Protein AF-A0A135UNS6-F1 (afdb_monomer_lite)

Foldseek 3Di:
DAEDEFPDQDQDVVLATDVVSLVVVVVVCVVVVAAEQEEEAEAELVRLQCLVSVLRNVVVNLVSRVDPRHAEYEYEHEAPVVDPDPVVSVVSNCVNVVVNVVSCVVSPSNYDYHYHYYHPDPVSVVVVVVVVVPPDPPDPPPPPDPPDPDDPDPPPDDDDDDDDDDDDDDDDDDDDDPPPPPPPPPPPNDYYYYYD

Sequence (196 aa):
MHLIDTPGLSPDKRHLPDMDTLNYIKTRLKSMDRQIDGVIYLQRVMDLSNANYAVRNLDAFLNAFKSRGFRHVVVAATNWDRVTSEPDSSALEGYFYDHLDRECLAHSLGVRIQRARLRDSTDASWDLLENMRYVETPEPSPPPSPPPPSPASPLPSSPAPDGSWVLGSRDCEGSSSATTQDIRKDIKSRKGLFLY

pLDDT: mean 75.82, std 17.2, range [36.22, 94.19]

Radius of gyration: 29.59 Å; chains: 1; bounding box: 49×45×101 Å

Organism: NCBI:txid1460502

Structure (mmCIF, N/CA/C/O backbone):
data_AF-A0A135UNS6-F1
#
_entry.id   AF-A0A135UNS6-F1
#
loop_
_atom_site.group_PDB
_atom_site.id
_atom_site.type_symbol
_atom_site.label_atom_id
_atom_site.label_alt_id
_atom_site.label_comp_id
_atom_site.label_asym_id
_atom_site.label_entity_id
_atom_site.label_seq_id
_atom_site.pdbx_PDB_ins_code
_atom_site.Cartn_x
_atom_site.Cartn_y
_atom_site.Cartn_z
_atom_site.occupancy
_atom_site.B_iso_or_equiv
_atom_site.auth_seq_id
_atom_site.auth_comp_id
_atom_site.auth_asym_id
_atom_site.auth_atom_id
_atom_site.pdbx_PDB_model_num
ATOM 1 N N . MET A 1 1 ? -9.884 -15.394 6.606 1.00 75.62 1 MET A N 1
ATOM 2 C CA . MET A 1 1 ? -9.203 -14.190 6.091 1.00 75.62 1 MET A CA 1
ATOM 3 C C . MET A 1 1 ? -10.218 -13.410 5.280 1.00 75.62 1 MET A C 1
ATOM 5 O O . MET A 1 1 ? -10.911 -14.030 4.486 1.00 75.62 1 MET A O 1
ATOM 9 N N . HIS A 1 2 ? -10.369 -12.112 5.528 1.00 85.56 2 HIS A N 1
ATOM 10 C CA . HIS A 1 2 ? -11.227 -11.243 4.722 1.00 85.56 2 HIS A CA 1
ATOM 11 C C . HIS A 1 2 ? -10.334 -10.240 4.014 1.00 85.56 2 HIS A C 1
ATOM 13 O O . HIS A 1 2 ? -9.530 -9.601 4.689 1.00 85.56 2 HIS A O 1
ATOM 19 N N . LEU A 1 3 ? -10.482 -10.146 2.695 1.00 88.88 3 LEU A N 1
ATOM 20 C CA . LEU A 1 3 ? -9.868 -9.108 1.883 1.00 88.88 3 LEU A CA 1
ATOM 21 C C . LEU A 1 3 ? -10.919 -8.054 1.584 1.00 88.88 3 LEU A C 1
ATOM 23 O O . LEU A 1 3 ? -12.056 -8.384 1.241 1.00 88.88 3 LEU A O 1
ATOM 27 N N . ILE A 1 4 ? -10.539 -6.800 1.773 1.00 90.00 4 ILE A N 1
ATOM 28 C CA . ILE A 1 4 ? -11.384 -5.653 1.477 1.00 90.00 4 ILE A CA 1
ATOM 29 C C . ILE A 1 4 ? -10.649 -4.857 0.414 1.00 90.00 4 ILE A C 1
ATOM 31 O O . ILE A 1 4 ? -9.584 -4.305 0.685 1.00 90.00 4 ILE A O 1
ATOM 35 N N . ASP A 1 5 ? -11.224 -4.864 -0.781 1.00 91.19 5 ASP A N 1
ATOM 36 C CA . ASP A 1 5 ? -10.813 -3.997 -1.873 1.00 91.19 5 ASP A CA 1
ATOM 37 C C . ASP A 1 5 ? -11.299 -2.570 -1.598 1.00 91.19 5 ASP A C 1
ATOM 39 O O . ASP A 1 5 ? -12.381 -2.366 -1.025 1.00 91.19 5 ASP A O 1
ATOM 43 N N . THR A 1 6 ? -10.483 -1.584 -1.953 1.00 89.94 6 THR A N 1
ATOM 44 C CA . THR A 1 6 ? -10.738 -0.178 -1.644 1.00 89.94 6 THR A CA 1
ATOM 45 C C . THR A 1 6 ? -10.549 0.698 -2.876 1.00 89.94 6 THR A C 1
ATOM 47 O O . THR A 1 6 ? -9.756 0.370 -3.754 1.00 89.94 6 THR A O 1
ATOM 50 N N . PRO A 1 7 ? -11.259 1.836 -2.970 1.00 90.19 7 PRO A N 1
ATOM 51 C CA . PRO A 1 7 ? -10.927 2.835 -3.973 1.00 90.19 7 PRO A CA 1
ATOM 52 C C . PRO A 1 7 ? -9.470 3.290 -3.818 1.00 90.19 7 PRO A C 1
ATOM 54 O O . PRO A 1 7 ? -8.991 3.472 -2.697 1.00 90.19 7 PRO A O 1
ATOM 57 N N . GLY A 1 8 ? -8.789 3.518 -4.941 1.00 85.69 8 GLY A N 1
ATOM 58 C CA . GLY A 1 8 ? -7.428 4.046 -4.932 1.00 85.69 8 GLY A CA 1
ATOM 59 C C . GLY A 1 8 ? -7.367 5.437 -4.296 1.00 85.69 8 GLY A C 1
ATOM 60 O O . GLY A 1 8 ? -8.166 6.317 -4.612 1.00 85.69 8 GLY A O 1
ATOM 61 N N . LEU A 1 9 ? -6.377 5.653 -3.435 1.00 84.00 9 LEU A N 1
ATOM 62 C CA . LEU A 1 9 ? -5.994 6.961 -2.930 1.00 84.00 9 LEU A CA 1
ATOM 63 C C . LEU A 1 9 ? -5.279 7.628 -4.098 1.00 84.00 9 LEU A C 1
ATOM 65 O O . LEU A 1 9 ? -4.172 7.241 -4.455 1.00 84.00 9 LEU A O 1
ATOM 69 N N . SER A 1 10 ? -5.947 8.566 -4.758 1.00 78.50 10 SER A N 1
ATOM 70 C CA . SER A 1 10 ? -5.321 9.367 -5.809 1.00 78.50 10 SER A CA 1
ATOM 71 C C . SER A 1 10 ? -4.753 10.641 -5.188 1.00 78.50 10 SER A C 1
ATOM 73 O O . SER A 1 10 ? -5.379 11.199 -4.285 1.00 78.50 10 SER A O 1
ATOM 75 N N . PRO A 1 11 ? -3.578 11.130 -5.620 1.00 69.62 11 PRO A N 1
ATOM 76 C CA . PRO A 1 11 ? -3.079 12.399 -5.124 1.00 69.62 11 PRO A CA 1
ATOM 77 C C . PRO A 1 11 ? -4.040 13.493 -5.575 1.00 69.62 11 PRO A C 1
ATOM 79 O O . PRO A 1 11 ? -4.425 13.528 -6.747 1.00 69.62 11 PRO A O 1
ATOM 82 N N . ASP A 1 12 ? -4.377 14.429 -4.689 1.00 75.44 12 ASP A N 1
ATOM 83 C CA . ASP A 1 12 ? -4.986 15.674 -5.154 1.00 75.44 12 ASP A CA 1
ATOM 84 C C . ASP A 1 12 ? -3.980 16.469 -6.020 1.00 75.44 12 ASP A C 1
ATOM 86 O O . ASP A 1 12 ? -2.804 16.114 -6.163 1.00 75.44 12 ASP A O 1
ATOM 90 N N . LYS A 1 13 ? -4.412 17.604 -6.583 1.00 75.75 13 LYS A N 1
ATOM 91 C CA . LYS A 1 13 ? -3.539 18.480 -7.394 1.00 75.75 13 LYS A CA 1
ATOM 92 C C . LYS A 1 13 ? -2.302 19.006 -6.644 1.00 75.75 13 LYS A C 1
ATOM 94 O O . LYS A 1 13 ? -1.429 19.602 -7.263 1.00 75.75 13 LYS A O 1
ATOM 99 N N . ARG A 1 14 ? -2.241 18.834 -5.322 1.00 73.69 14 ARG A N 1
ATOM 100 C CA . ARG A 1 14 ? -1.146 19.241 -4.432 1.00 73.69 14 ARG A CA 1
ATOM 101 C C . ARG A 1 14 ? -0.352 18.033 -3.918 1.00 73.69 14 ARG A C 1
ATOM 103 O O . ARG A 1 14 ? 0.487 18.194 -3.032 1.00 73.69 14 ARG A O 1
ATOM 110 N N . HIS A 1 15 ? -0.595 16.841 -4.468 1.00 69.44 15 HIS A N 1
ATOM 111 C CA . HIS A 1 15 ? -0.003 15.577 -4.032 1.00 69.44 15 HIS A CA 1
ATOM 112 C C . HIS A 1 15 ? -0.258 15.269 -2.551 1.00 69.44 15 HIS A C 1
ATOM 114 O O . HIS A 1 15 ? 0.618 14.742 -1.852 1.00 69.44 15 HIS A O 1
ATOM 120 N N . LEU A 1 16 ? -1.442 15.644 -2.063 1.00 75.25 16 LEU A N 1
ATOM 121 C CA . LEU A 1 16 ? -1.911 15.295 -0.731 1.00 75.25 16 LEU A CA 1
ATOM 122 C C . LEU A 1 16 ? -2.736 13.999 -0.776 1.00 75.25 16 LEU A C 1
ATOM 124 O O . LEU A 1 16 ? -3.390 13.730 -1.789 1.00 75.25 16 LEU A O 1
ATOM 128 N N . PRO A 1 17 ? -2.712 13.207 0.310 1.00 78.75 17 PRO A N 1
ATOM 129 C CA . PRO A 1 17 ? -3.558 12.028 0.456 1.00 78.75 17 PRO A CA 1
ATOM 130 C C . PRO A 1 17 ? -5.049 12.371 0.367 1.00 78.75 17 PRO A C 1
ATOM 132 O O . PRO A 1 17 ? -5.499 13.385 0.907 1.00 78.75 17 PRO A O 1
ATOM 135 N N . ASP A 1 18 ? -5.819 11.494 -0.274 1.00 86.81 18 ASP A N 1
ATOM 136 C CA . ASP A 1 18 ? -7.271 11.622 -0.395 1.00 86.81 18 ASP A CA 1
ATOM 137 C C . ASP A 1 18 ? -7.969 11.274 0.933 1.00 86.81 18 ASP A C 1
ATOM 139 O O . ASP A 1 18 ? -8.266 10.116 1.247 1.00 86.81 18 ASP A O 1
ATOM 143 N N . MET A 1 19 ? -8.215 12.308 1.739 1.00 88.69 19 MET A N 1
ATOM 144 C CA . MET A 1 19 ? -8.868 12.170 3.042 1.00 88.69 19 MET A CA 1
ATOM 145 C C . MET A 1 19 ? -10.333 11.732 2.937 1.00 88.69 19 MET A C 1
ATOM 147 O O . MET A 1 19 ? -10.833 11.097 3.870 1.00 88.69 19 MET A O 1
ATOM 151 N N . ASP A 1 20 ? -11.018 12.032 1.832 1.00 90.88 20 ASP A N 1
ATOM 152 C CA . ASP A 1 20 ? -12.412 11.630 1.631 1.00 90.88 20 ASP A CA 1
ATOM 153 C C . ASP A 1 20 ? -12.492 10.118 1.412 1.00 90.88 20 ASP A C 1
ATOM 155 O O . ASP A 1 20 ? -13.282 9.435 2.074 1.00 90.88 20 ASP A O 1
ATOM 159 N N . THR A 1 21 ? -11.590 9.570 0.594 1.00 90.81 21 THR A N 1
ATOM 160 C CA . THR A 1 21 ? -11.449 8.119 0.415 1.00 90.81 21 THR A CA 1
ATOM 161 C C . THR A 1 21 ? -11.053 7.423 1.722 1.00 90.81 21 THR A C 1
ATOM 163 O O . THR A 1 21 ? -11.664 6.417 2.093 1.00 90.81 21 THR A O 1
ATOM 166 N N . LEU A 1 22 ? -10.115 7.974 2.505 1.00 91.56 22 LEU A N 1
ATOM 167 C CA . LEU A 1 22 ? -9.766 7.411 3.823 1.00 91.56 22 LEU A CA 1
ATOM 168 C C . LEU A 1 22 ? -10.963 7.392 4.790 1.00 91.56 22 LEU A C 1
ATOM 170 O O . LEU A 1 22 ? -11.199 6.393 5.482 1.00 91.56 22 LEU A O 1
ATOM 174 N N . ASN A 1 23 ? -11.749 8.471 4.834 1.00 91.94 23 ASN A N 1
ATOM 175 C CA . ASN A 1 23 ? -12.954 8.554 5.661 1.00 91.94 23 ASN A CA 1
ATOM 176 C C . ASN A 1 23 ? -14.042 7.579 5.197 1.00 91.94 23 ASN A C 1
ATOM 178 O O . ASN A 1 23 ? -14.709 6.959 6.036 1.00 91.94 23 ASN A O 1
ATOM 182 N N . TYR A 1 24 ? -14.194 7.396 3.884 1.00 92.62 24 TYR A N 1
ATOM 183 C CA . TYR A 1 24 ? -15.079 6.390 3.307 1.00 92.62 24 TYR A CA 1
ATOM 184 C C . TYR A 1 24 ? -14.684 4.978 3.762 1.00 92.62 24 TYR A C 1
ATOM 186 O O . TYR A 1 24 ? -15.518 4.266 4.330 1.00 92.62 24 TYR A O 1
ATOM 194 N N . ILE A 1 25 ? -13.405 4.602 3.622 1.00 91.44 25 ILE A N 1
ATOM 195 C CA . ILE A 1 25 ? -12.888 3.295 4.061 1.00 91.44 25 ILE A CA 1
ATOM 196 C C . ILE A 1 25 ? -13.152 3.110 5.560 1.00 91.44 25 ILE A C 1
ATOM 198 O O . ILE A 1 25 ? -13.731 2.108 5.981 1.00 91.44 25 ILE A O 1
ATOM 202 N N . LYS A 1 26 ? -12.824 4.109 6.387 1.00 90.75 26 LYS A N 1
ATOM 203 C CA . LYS A 1 26 ? -13.042 4.060 7.841 1.00 90.75 26 LYS A CA 1
ATOM 204 C C . LYS A 1 26 ? -14.509 3.865 8.216 1.00 90.75 26 LYS A C 1
ATOM 206 O O . LYS A 1 26 ? -14.817 3.089 9.122 1.00 90.75 26 LYS A O 1
ATOM 211 N N . THR A 1 27 ? -15.414 4.545 7.522 1.00 92.69 27 THR A N 1
ATOM 212 C CA . THR A 1 27 ? -16.863 4.420 7.734 1.00 92.69 27 THR A CA 1
ATOM 213 C C . THR A 1 27 ? -17.353 3.033 7.336 1.00 92.69 27 THR A C 1
ATOM 215 O O . THR A 1 27 ? -18.077 2.389 8.099 1.00 92.69 27 THR A O 1
ATOM 218 N N . ARG A 1 28 ? -16.891 2.524 6.188 1.00 91.62 28 ARG A N 1
ATOM 219 C CA . ARG A 1 28 ? -17.214 1.180 5.707 1.00 91.62 28 ARG A CA 1
ATOM 220 C C . ARG A 1 28 ? -16.781 0.114 6.713 1.00 91.62 28 ARG A C 1
ATOM 222 O O . ARG A 1 28 ? -17.571 -0.769 7.035 1.00 91.62 28 ARG A O 1
ATOM 229 N N . LEU A 1 29 ? -15.586 0.228 7.285 1.00 89.44 29 LEU A N 1
ATOM 230 C CA . LEU A 1 29 ? -15.083 -0.723 8.283 1.00 89.44 29 LEU A CA 1
ATOM 231 C C . LEU A 1 29 ? -15.835 -0.713 9.598 1.00 89.44 29 LEU A C 1
ATOM 233 O O . LEU A 1 29 ? -16.182 -1.779 10.106 1.00 89.44 29 LEU A O 1
ATOM 237 N N . LYS A 1 30 ? -16.158 0.479 10.102 1.00 90.88 30 LYS A N 1
ATOM 238 C CA . LYS A 1 30 ? -17.025 0.616 11.274 1.00 90.88 30 LYS A CA 1
ATOM 239 C C . LYS A 1 30 ? -18.389 -0.028 11.037 1.00 90.88 30 LYS A C 1
ATOM 241 O O . LYS A 1 30 ? -18.874 -0.732 11.913 1.00 90.88 30 LYS A O 1
ATOM 246 N N . SER A 1 31 ? -18.976 0.148 9.849 1.00 94.19 31 SER A N 1
ATOM 247 C CA . SER A 1 31 ? -20.282 -0.447 9.518 1.00 94.19 31 SER A CA 1
ATOM 248 C C . SER A 1 31 ? -20.277 -1.981 9.505 1.00 94.19 31 SER A C 1
ATOM 250 O O . SER A 1 31 ? -21.319 -2.599 9.698 1.00 94.19 31 SER A O 1
ATOM 252 N N . MET A 1 32 ? -19.110 -2.599 9.302 1.00 91.19 32 MET A N 1
ATOM 253 C CA . MET A 1 32 ? -18.940 -4.054 9.308 1.00 91.19 32 MET A CA 1
ATOM 254 C C . MET A 1 32 ? -18.494 -4.605 10.670 1.00 91.19 32 MET A C 1
ATOM 256 O O . MET A 1 32 ? -18.325 -5.821 10.790 1.00 91.19 32 MET A O 1
ATOM 260 N N . ASP A 1 33 ? -18.277 -3.730 11.661 1.00 90.31 33 ASP A N 1
ATOM 261 C CA . ASP A 1 33 ? -17.683 -4.052 12.964 1.00 90.31 33 ASP A CA 1
ATOM 262 C C . ASP A 1 33 ? -16.368 -4.847 12.823 1.00 90.31 33 ASP A C 1
ATOM 264 O O . ASP A 1 33 ? -16.178 -5.929 13.383 1.00 90.31 33 ASP A O 1
ATOM 268 N N . ARG A 1 34 ? -15.463 -4.350 11.966 1.00 85.12 34 ARG A N 1
ATOM 269 C CA . ARG A 1 34 ? -14.162 -4.981 11.687 1.00 85.12 34 ARG A CA 1
ATOM 270 C C . ARG A 1 34 ? -12.999 -4.073 12.055 1.00 85.12 34 ARG A C 1
ATOM 272 O O . ARG A 1 34 ? -13.059 -2.857 11.885 1.00 85.12 34 ARG A O 1
ATOM 279 N N . GLN A 1 35 ? -11.920 -4.702 12.508 1.00 84.81 35 GLN A N 1
ATOM 280 C CA . GLN A 1 35 ? -10.618 -4.070 12.692 1.00 84.81 35 GLN A CA 1
ATOM 281 C C . GLN A 1 35 ? -9.687 -4.434 11.533 1.00 84.81 35 GLN A C 1
ATOM 283 O O . GLN A 1 35 ? -9.932 -5.398 10.807 1.00 84.81 35 GLN A O 1
ATOM 288 N N . ILE A 1 36 ? -8.639 -3.629 11.368 1.00 85.44 36 ILE A N 1
ATOM 289 C CA . ILE A 1 36 ? -7.591 -3.844 10.374 1.00 85.44 36 ILE A CA 1
ATOM 290 C C . ILE A 1 36 ? -6.393 -4.504 11.048 1.00 85.44 36 ILE A C 1
ATOM 292 O O . ILE A 1 36 ? -5.861 -3.942 12.004 1.00 85.44 36 ILE A O 1
ATOM 296 N N . ASP A 1 37 ? -5.933 -5.637 10.522 1.00 83.75 37 ASP A N 1
ATOM 297 C CA . ASP A 1 37 ? -4.678 -6.264 10.966 1.00 83.75 37 ASP A CA 1
ATOM 298 C C . ASP A 1 37 ? -3.484 -5.853 10.106 1.00 83.75 37 ASP A C 1
ATOM 300 O O . ASP A 1 37 ? -2.347 -5.814 10.586 1.00 83.75 37 ASP A O 1
ATOM 304 N N . GLY A 1 38 ? -3.733 -5.527 8.838 1.00 87.50 38 GLY A N 1
ATOM 305 C CA . GLY A 1 38 ? -2.687 -5.084 7.931 1.00 87.50 38 GLY A CA 1
ATOM 306 C C . GLY A 1 38 ? -3.192 -4.546 6.602 1.00 87.50 38 GLY A C 1
ATOM 307 O O . GLY A 1 38 ? -4.379 -4.635 6.284 1.00 87.50 38 GLY A O 1
ATOM 308 N N . VAL A 1 39 ? -2.260 -4.000 5.830 1.00 90.06 39 VAL A N 1
ATOM 309 C CA . VAL A 1 39 ? -2.488 -3.435 4.498 1.00 90.06 39 VAL A CA 1
ATOM 310 C C . VAL A 1 39 ? -1.518 -4.057 3.503 1.00 90.06 39 VAL A C 1
ATOM 312 O O . VAL A 1 39 ? -0.353 -4.297 3.818 1.00 90.06 39 VAL A O 1
ATOM 315 N N . ILE A 1 40 ? -2.006 -4.304 2.303 1.00 92.56 40 ILE A N 1
ATOM 316 C CA . ILE A 1 40 ? -1.227 -4.570 1.103 1.00 92.56 40 ILE A CA 1
ATOM 317 C C . ILE A 1 40 ? -1.316 -3.285 0.293 1.00 92.56 40 ILE A C 1
ATOM 319 O O . ILE A 1 40 ? -2.422 -2.805 0.123 1.00 92.56 40 ILE A O 1
ATOM 323 N N . TYR A 1 41 ? -0.191 -2.715 -0.121 1.00 92.12 41 TYR A N 1
ATOM 324 C CA . TYR A 1 41 ? -0.078 -1.509 -0.933 1.00 92.12 41 TYR A CA 1
ATOM 325 C C . TYR A 1 41 ? 0.565 -1.853 -2.269 1.00 92.12 41 TYR A C 1
ATOM 327 O O . TYR A 1 41 ? 1.740 -2.216 -2.315 1.00 92.12 41 TYR A O 1
ATOM 335 N N . LEU A 1 42 ? -0.200 -1.738 -3.343 1.00 92.56 42 LEU A N 1
ATOM 336 C CA . LEU A 1 42 ? 0.174 -2.072 -4.697 1.00 92.56 42 LEU A CA 1
ATOM 337 C C . LEU A 1 42 ? 0.672 -0.806 -5.385 1.00 92.56 42 LEU A C 1
ATOM 339 O O . LEU A 1 42 ? 0.008 0.229 -5.434 1.00 92.56 42 LEU A O 1
ATOM 343 N N . GLN A 1 43 ? 1.870 -0.905 -5.945 1.00 91.38 43 GLN A N 1
ATOM 344 C CA . GLN A 1 43 ? 2.491 0.147 -6.736 1.00 91.38 43 GLN A CA 1
ATOM 345 C C . GLN A 1 43 ? 2.945 -0.462 -8.053 1.00 91.38 43 GLN A C 1
ATOM 347 O O . GLN A 1 43 ? 3.671 -1.448 -8.053 1.00 91.38 43 GLN A O 1
ATOM 352 N N . ARG A 1 44 ? 2.577 0.106 -9.200 1.00 90.19 44 ARG A N 1
ATOM 353 C CA . ARG A 1 44 ? 3.106 -0.408 -10.474 1.00 90.19 44 ARG A CA 1
ATOM 354 C C . ARG A 1 44 ? 4.613 -0.186 -10.535 1.00 90.19 44 ARG A C 1
ATOM 356 O O . ARG A 1 44 ? 5.080 0.902 -10.203 1.00 90.19 44 ARG A O 1
ATOM 363 N N . VAL A 1 45 ? 5.355 -1.173 -11.038 1.00 88.00 45 VAL A N 1
ATOM 364 C CA . VAL A 1 45 ? 6.818 -1.093 -11.201 1.00 88.00 45 VAL A CA 1
ATOM 365 C C . VAL A 1 45 ? 7.252 0.120 -12.042 1.00 88.00 45 VAL A C 1
ATOM 367 O O . VAL A 1 45 ? 8.268 0.751 -11.767 1.00 88.00 45 VAL A O 1
ATOM 370 N N . MET A 1 46 ? 6.424 0.529 -13.008 1.00 84.94 46 MET A N 1
ATOM 371 C CA . MET A 1 46 ? 6.680 1.691 -13.871 1.00 84.94 46 MET A CA 1
ATOM 372 C C . MET A 1 46 ? 6.594 3.041 -13.139 1.00 84.94 46 MET A C 1
ATOM 374 O O . MET A 1 46 ? 7.093 4.044 -13.641 1.00 84.94 46 MET A O 1
ATOM 378 N N . ASP A 1 47 ? 5.975 3.070 -11.959 1.00 86.38 47 ASP A N 1
ATOM 379 C CA . ASP A 1 47 ? 5.724 4.282 -11.176 1.00 86.38 47 ASP A CA 1
ATOM 380 C C . ASP A 1 47 ? 6.637 4.369 -9.930 1.00 86.38 47 ASP A C 1
ATOM 382 O O . ASP A 1 47 ? 6.448 5.234 -9.073 1.00 86.38 47 ASP A O 1
ATOM 386 N N . LEU A 1 48 ? 7.648 3.493 -9.809 1.00 82.56 48 LEU A N 1
ATOM 387 C CA . LEU A 1 48 ? 8.567 3.449 -8.655 1.00 82.56 48 LEU A CA 1
ATOM 388 C C . LEU A 1 48 ? 9.447 4.702 -8.516 1.00 82.56 48 LEU A C 1
ATOM 390 O O . LEU A 1 48 ? 10.040 4.934 -7.464 1.00 82.56 48 LEU A O 1
ATOM 394 N N . SER A 1 49 ? 9.499 5.552 -9.543 1.00 78.69 49 SER A N 1
ATOM 395 C CA . SER A 1 49 ? 10.239 6.817 -9.516 1.00 78.69 49 SER A CA 1
ATOM 396 C C . SER A 1 49 ? 9.705 7.825 -8.488 1.00 78.69 49 SER A C 1
ATOM 398 O O . SER A 1 49 ? 10.412 8.775 -8.154 1.00 78.69 49 SER A O 1
ATOM 400 N N . ASN A 1 50 ? 8.491 7.631 -7.953 1.00 78.56 50 ASN A N 1
ATOM 401 C CA . ASN A 1 50 ? 7.874 8.546 -6.991 1.00 78.56 50 ASN A CA 1
ATOM 402 C C . ASN A 1 50 ? 7.516 7.872 -5.656 1.00 78.56 50 ASN A C 1
ATOM 404 O O . ASN A 1 50 ? 6.353 7.797 -5.254 1.00 78.56 50 ASN A O 1
ATOM 408 N N . ALA A 1 51 ? 8.543 7.439 -4.922 1.00 82.62 51 ALA A N 1
ATOM 409 C CA . ALA A 1 51 ? 8.395 6.867 -3.582 1.00 82.62 51 ALA A CA 1
ATOM 410 C C . ALA A 1 51 ? 7.710 7.814 -2.579 1.00 82.62 51 ALA A C 1
ATOM 412 O O . ALA A 1 51 ? 6.996 7.360 -1.687 1.00 82.62 51 ALA A O 1
ATOM 413 N N . ASN A 1 52 ? 7.857 9.134 -2.753 1.00 84.38 52 ASN A N 1
ATOM 414 C CA . ASN A 1 52 ? 7.217 10.135 -1.893 1.00 84.38 52 ASN A CA 1
ATOM 415 C C . ASN A 1 52 ? 5.696 9.988 -1.851 1.00 84.38 52 ASN A C 1
ATOM 417 O O . ASN A 1 52 ? 5.078 10.260 -0.821 1.00 84.38 52 ASN A O 1
ATOM 421 N N . TYR A 1 53 ? 5.090 9.570 -2.962 1.00 84.25 53 TYR A N 1
ATOM 422 C CA . TYR A 1 53 ? 3.653 9.376 -3.009 1.00 84.25 53 TYR A CA 1
ATOM 423 C C . TYR A 1 53 ? 3.208 8.182 -2.158 1.00 84.25 53 TYR A C 1
ATOM 425 O O . TYR A 1 53 ? 2.311 8.316 -1.323 1.00 84.25 53 TYR A O 1
ATOM 433 N N . ALA A 1 54 ? 3.899 7.050 -2.303 1.00 86.00 54 ALA A N 1
ATOM 434 C CA . ALA A 1 54 ? 3.658 5.859 -1.499 1.00 86.00 54 ALA A CA 1
ATOM 435 C C . ALA A 1 54 ? 3.856 6.133 -0.004 1.00 86.00 54 ALA A C 1
ATOM 437 O O . ALA A 1 54 ? 2.980 5.806 0.795 1.00 86.00 54 ALA A O 1
ATOM 438 N N . VAL A 1 55 ? 4.946 6.820 0.362 1.00 86.56 55 VAL A N 1
ATOM 439 C CA . VAL A 1 55 ? 5.226 7.234 1.747 1.00 86.56 55 VAL A CA 1
ATOM 440 C C . VAL A 1 55 ? 4.074 8.060 2.316 1.00 86.56 55 VAL A C 1
ATOM 442 O O . VAL A 1 55 ? 3.558 7.731 3.379 1.00 86.56 55 VAL A O 1
ATOM 445 N N . ARG A 1 56 ? 3.628 9.111 1.614 1.00 86.94 56 ARG A N 1
ATOM 446 C CA . ARG A 1 56 ? 2.551 9.995 2.096 1.00 86.94 56 ARG A CA 1
ATOM 447 C C . 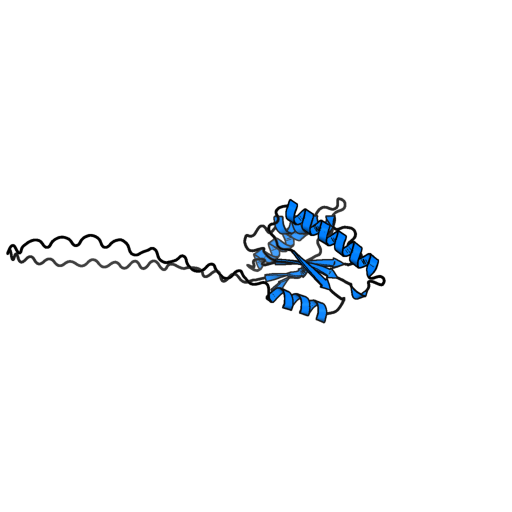ARG A 1 56 ? 1.219 9.271 2.243 1.00 86.94 56 ARG A C 1
ATOM 449 O O . ARG A 1 56 ? 0.506 9.507 3.216 1.00 86.94 56 ARG A O 1
ATOM 456 N N . ASN A 1 57 ? 0.875 8.409 1.289 1.00 87.56 57 ASN A N 1
ATOM 457 C CA . ASN A 1 57 ? -0.358 7.634 1.355 1.00 87.56 57 ASN A CA 1
ATOM 458 C C . ASN A 1 57 ? -0.331 6.634 2.508 1.00 87.56 57 ASN A C 1
ATOM 460 O O . ASN A 1 57 ? -1.306 6.548 3.253 1.00 87.56 57 ASN A O 1
ATOM 464 N N . LEU A 1 58 ? 0.777 5.907 2.671 1.00 87.88 58 LEU A N 1
ATOM 465 C CA . LEU A 1 58 ? 0.957 4.981 3.783 1.00 87.88 58 LEU A CA 1
ATOM 466 C C . LEU A 1 58 ? 0.923 5.729 5.115 1.00 87.88 58 LEU A C 1
ATOM 468 O O . LEU A 1 58 ? 0.158 5.344 5.990 1.00 87.88 58 LEU A O 1
ATOM 472 N N . ASP A 1 59 ? 1.660 6.829 5.257 1.00 87.31 59 ASP A N 1
ATOM 473 C CA . ASP A 1 59 ? 1.653 7.659 6.464 1.00 87.31 59 ASP A CA 1
ATOM 474 C C . ASP A 1 59 ? 0.235 8.132 6.814 1.00 87.31 59 ASP A C 1
ATOM 476 O O . ASP A 1 59 ? -0.228 7.924 7.935 1.00 87.31 59 ASP A O 1
ATOM 480 N N . ALA A 1 60 ? -0.508 8.681 5.850 1.00 87.88 60 ALA A N 1
ATOM 481 C CA . ALA A 1 60 ? -1.875 9.138 6.077 1.00 87.88 60 ALA A CA 1
ATOM 482 C C . ALA A 1 60 ? -2.839 7.998 6.409 1.00 87.88 60 ALA A C 1
ATOM 484 O O . ALA A 1 60 ? -3.671 8.146 7.307 1.00 87.88 60 ALA A O 1
ATOM 485 N N . PHE A 1 61 ? -2.714 6.853 5.735 1.00 88.75 61 PHE A N 1
ATOM 486 C CA . PHE A 1 61 ? -3.499 5.664 6.042 1.00 88.75 61 PHE A CA 1
ATOM 487 C C . PHE A 1 61 ? -3.225 5.206 7.480 1.00 88.75 61 PHE A C 1
ATOM 489 O O . PHE A 1 61 ? -4.137 5.126 8.304 1.00 88.75 61 PHE A O 1
ATOM 496 N N . LEU A 1 62 ? -1.960 5.000 7.837 1.00 86.62 62 LEU A N 1
ATOM 497 C CA . LEU A 1 62 ? -1.550 4.583 9.178 1.00 86.62 62 LEU A CA 1
ATOM 498 C C . LEU A 1 62 ? -2.004 5.587 10.244 1.00 86.62 62 LEU A C 1
ATOM 500 O O . LEU A 1 62 ? -2.541 5.197 11.284 1.00 86.62 62 LEU A O 1
ATOM 504 N N . ASN A 1 63 ? -1.891 6.885 9.956 1.00 86.12 63 ASN A N 1
ATOM 505 C CA . ASN A 1 63 ? -2.355 7.956 10.829 1.00 86.12 63 ASN A CA 1
ATOM 506 C C . ASN A 1 63 ? -3.888 8.007 10.973 1.00 86.12 63 ASN A C 1
ATOM 508 O O . ASN A 1 63 ? -4.395 8.324 12.054 1.00 86.12 63 ASN A O 1
ATOM 512 N N . ALA A 1 64 ? -4.646 7.670 9.930 1.00 87.75 64 ALA A N 1
ATOM 513 C CA . ALA A 1 64 ? -6.106 7.598 9.980 1.00 87.75 64 ALA A CA 1
ATOM 514 C C . ALA A 1 64 ? -6.607 6.370 10.761 1.00 87.75 64 ALA A C 1
ATOM 516 O O . ALA A 1 64 ? -7.675 6.427 11.399 1.00 87.75 64 ALA A O 1
ATOM 517 N N . PHE A 1 65 ? -5.822 5.288 10.733 1.00 85.31 65 PHE A N 1
ATOM 518 C CA . PHE A 1 65 ? -6.152 3.972 11.275 1.00 85.31 65 PHE A CA 1
ATOM 519 C C . PHE A 1 65 ? -5.365 3.574 12.534 1.00 85.31 65 PHE A C 1
ATOM 521 O O . PHE A 1 65 ? -5.451 2.398 12.878 1.00 85.31 65 PHE A O 1
ATOM 528 N N . LYS A 1 66 ? -4.688 4.525 13.225 1.00 72.62 66 LYS A N 1
ATOM 529 C CA . LYS A 1 66 ? -3.879 4.447 14.484 1.00 72.62 66 LYS A CA 1
ATOM 530 C C . LYS A 1 66 ? -4.357 3.445 15.547 1.00 72.62 66 LYS A C 1
ATOM 532 O O . LYS A 1 66 ? -4.700 3.793 16.677 1.00 72.62 66 LYS A O 1
ATOM 537 N N . SER A 1 67 ? -4.386 2.175 15.203 1.00 65.88 67 SER A N 1
ATOM 538 C CA . SER A 1 67 ? -4.869 1.097 16.039 1.00 65.88 67 SER A CA 1
ATOM 539 C C . SER A 1 67 ? -3.660 0.295 16.477 1.00 65.88 67 SER A C 1
ATOM 541 O O . SER A 1 67 ? -2.772 -0.012 15.688 1.00 65.88 67 SER A O 1
ATOM 543 N N . ARG A 1 68 ? -3.629 -0.072 17.760 1.00 59.28 68 ARG A N 1
ATOM 544 C CA . ARG A 1 68 ? -2.556 -0.890 18.351 1.00 59.28 68 ARG A CA 1
ATOM 545 C C . ARG A 1 68 ? -2.440 -2.296 17.721 1.0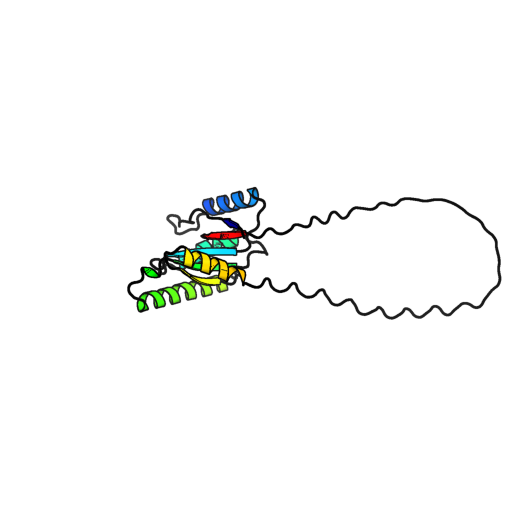0 59.28 68 ARG A C 1
ATOM 547 O O . ARG A 1 68 ? -1.524 -3.044 18.064 1.00 59.28 68 ARG A O 1
ATOM 554 N N . GLY A 1 69 ? -3.381 -2.664 16.847 1.00 62.34 69 GLY A N 1
ATOM 555 C CA . GLY A 1 69 ? -3.424 -3.934 16.121 1.00 62.34 69 GLY A CA 1
ATOM 556 C C . GLY A 1 69 ? -2.810 -3.885 14.723 1.00 62.34 69 GLY A C 1
ATOM 557 O O . GLY A 1 69 ? -2.525 -4.940 14.167 1.00 62.34 69 GLY A O 1
ATOM 558 N N . PHE A 1 70 ? -2.557 -2.696 14.176 1.00 71.56 70 PHE A N 1
ATOM 559 C CA . PHE A 1 70 ? -1.999 -2.564 12.841 1.00 71.56 70 PHE A CA 1
ATOM 560 C C . PHE A 1 70 ? -0.496 -2.879 12.867 1.00 71.56 70 PHE A C 1
ATOM 562 O O . PHE A 1 70 ? 0.292 -2.100 13.401 1.00 71.56 70 PHE A O 1
ATOM 569 N N . ARG A 1 71 ? -0.095 -4.048 12.355 1.00 71.88 71 ARG A N 1
ATOM 570 C CA . ARG A 1 71 ? 1.300 -4.533 12.470 1.00 71.88 71 ARG A CA 1
ATOM 571 C C . ARG A 1 71 ? 1.934 -4.951 11.154 1.00 71.88 71 ARG A C 1
ATOM 573 O O . ARG A 1 71 ? 3.150 -5.135 11.104 1.00 71.88 71 ARG A O 1
ATOM 580 N N . HIS A 1 72 ? 1.131 -5.099 10.108 1.00 83.06 72 HIS A N 1
ATOM 581 C CA . HIS A 1 72 ? 1.575 -5.702 8.862 1.00 83.06 72 HIS A CA 1
ATOM 582 C C . HIS A 1 72 ? 1.299 -4.755 7.700 1.00 83.06 72 HIS A C 1
ATOM 584 O O . HIS A 1 72 ? 0.147 -4.490 7.363 1.00 83.06 72 HIS A O 1
ATOM 590 N N . VAL A 1 73 ? 2.367 -4.245 7.093 1.00 88.75 73 VAL A N 1
ATOM 591 C CA . VAL A 1 73 ? 2.305 -3.544 5.811 1.00 88.75 73 VAL A CA 1
ATOM 592 C C . VAL A 1 73 ? 3.058 -4.389 4.811 1.00 88.75 73 VAL A C 1
ATOM 594 O O . VAL A 1 73 ? 4.207 -4.750 5.054 1.00 88.75 73 VAL A O 1
ATOM 597 N N . VAL A 1 74 ? 2.438 -4.683 3.681 1.00 91.75 74 VAL A N 1
ATOM 598 C CA . VAL A 1 74 ? 3.134 -5.262 2.541 1.00 91.75 74 VAL A CA 1
ATOM 599 C C . VAL A 1 74 ? 3.064 -4.277 1.399 1.00 91.75 74 VAL A C 1
ATOM 601 O O . VAL A 1 74 ? 1.980 -3.885 1.004 1.00 91.75 74 VAL A O 1
ATOM 604 N N . VAL A 1 75 ? 4.209 -3.870 0.873 1.00 92.31 75 VAL A N 1
ATOM 605 C CA . VAL A 1 75 ? 4.301 -3.024 -0.313 1.00 92.31 75 VAL A CA 1
ATOM 606 C C . VAL A 1 75 ? 4.675 -3.916 -1.487 1.00 92.31 75 VAL A C 1
ATOM 608 O O . VAL A 1 75 ? 5.810 -4.390 -1.599 1.00 92.31 75 VAL A O 1
ATOM 611 N N . ALA A 1 76 ? 3.699 -4.169 -2.348 1.00 93.06 76 ALA A N 1
ATOM 612 C CA . ALA A 1 76 ? 3.815 -5.052 -3.487 1.00 93.06 76 ALA A CA 1
ATOM 613 C C . ALA A 1 76 ? 3.971 -4.237 -4.778 1.00 93.06 76 ALA A C 1
ATOM 615 O O . ALA A 1 76 ? 3.067 -3.516 -5.192 1.00 93.06 76 ALA A O 1
ATOM 616 N N . ALA A 1 77 ? 5.120 -4.356 -5.433 1.00 92.00 77 ALA A N 1
ATOM 617 C CA . ALA A 1 77 ? 5.305 -3.785 -6.755 1.00 92.00 77 ALA A CA 1
ATOM 618 C C . ALA A 1 77 ? 4.638 -4.698 -7.804 1.00 92.00 77 ALA A C 1
ATOM 620 O O . ALA A 1 77 ? 4.930 -5.892 -7.825 1.00 92.00 77 ALA A O 1
ATOM 621 N N . THR A 1 78 ? 3.743 -4.181 -8.648 1.00 92.12 78 THR A N 1
ATOM 622 C CA . THR A 1 78 ? 2.986 -4.950 -9.660 1.00 92.12 78 THR A CA 1
ATOM 623 C C . THR A 1 78 ? 3.553 -4.797 -11.070 1.00 92.12 78 THR A C 1
ATOM 625 O O . THR A 1 78 ? 4.328 -3.880 -11.348 1.00 92.12 78 THR A O 1
ATOM 628 N N . ASN A 1 79 ? 3.119 -5.678 -11.978 1.00 90.19 79 ASN A N 1
ATOM 629 C CA . ASN A 1 79 ? 3.459 -5.686 -13.406 1.00 90.19 79 ASN A CA 1
ATOM 630 C C . ASN A 1 79 ? 4.947 -5.954 -13.687 1.00 90.19 79 ASN A C 1
ATOM 632 O O . ASN A 1 79 ? 5.496 -5.454 -14.670 1.00 90.19 79 ASN A O 1
ATOM 636 N N . TRP A 1 80 ? 5.606 -6.751 -12.843 1.00 89.00 80 TRP A N 1
ATOM 637 C CA . TRP A 1 80 ? 7.019 -7.112 -13.028 1.00 89.00 80 TRP A CA 1
ATOM 638 C C . TRP A 1 80 ? 7.304 -7.873 -14.319 1.00 89.00 80 TRP A C 1
ATOM 640 O O . TRP A 1 80 ? 8.395 -7.779 -14.864 1.00 89.00 80 TRP A O 1
ATOM 650 N N . ASP A 1 81 ? 6.319 -8.593 -14.842 1.00 89.81 81 ASP A N 1
ATOM 651 C CA . ASP A 1 81 ? 6.381 -9.273 -16.135 1.00 89.81 81 ASP A CA 1
ATOM 652 C C . ASP A 1 81 ? 6.503 -8.308 -17.328 1.00 89.81 81 ASP A C 1
ATOM 654 O O . ASP A 1 81 ? 6.913 -8.722 -18.410 1.00 89.81 81 ASP A O 1
ATOM 658 N N . ARG A 1 82 ? 6.185 -7.020 -17.139 1.00 86.06 82 ARG A N 1
ATOM 659 C CA . ARG A 1 82 ? 6.263 -5.986 -18.184 1.00 86.06 82 ARG A CA 1
ATOM 660 C C . ARG A 1 82 ? 7.593 -5.235 -18.204 1.00 86.06 82 ARG A C 1
ATOM 662 O O . ARG A 1 82 ? 7.792 -4.372 -19.059 1.00 86.06 82 ARG A O 1
ATOM 669 N N . VAL A 1 83 ? 8.493 -5.543 -17.276 1.00 84.50 83 VAL A N 1
ATOM 670 C CA . VAL A 1 83 ? 9.840 -4.980 -17.238 1.00 84.50 83 VAL A CA 1
ATOM 671 C C . VAL A 1 83 ? 10.677 -5.612 -18.347 1.00 84.50 83 VAL A C 1
ATOM 673 O O . VAL A 1 83 ? 10.994 -6.796 -18.307 1.00 84.50 83 VAL A O 1
ATOM 676 N N . THR A 1 84 ? 11.062 -4.818 -19.346 1.00 76.12 84 THR A N 1
ATOM 677 C CA . THR A 1 84 ? 11.906 -5.288 -20.457 1.00 76.12 84 THR A CA 1
ATOM 678 C C . THR A 1 84 ? 13.405 -5.191 -20.154 1.00 76.12 84 THR A C 1
ATOM 680 O O . THR A 1 84 ? 14.193 -5.882 -20.795 1.00 76.12 84 THR A O 1
ATOM 683 N N . SER A 1 85 ? 13.810 -4.357 -19.183 1.00 75.69 85 SER A N 1
ATOM 684 C CA . SER A 1 85 ? 15.184 -4.263 -18.668 1.00 75.69 85 SER A CA 1
ATOM 685 C C . SER A 1 85 ? 15.226 -4.440 -17.141 1.00 75.69 85 SER A C 1
ATOM 687 O O . SER A 1 85 ? 14.911 -3.544 -16.355 1.00 75.69 85 SER A O 1
ATOM 689 N N . GLU A 1 86 ? 15.665 -5.625 -16.713 1.00 71.00 86 GLU A N 1
ATOM 690 C CA . GLU A 1 86 ? 15.946 -5.964 -15.310 1.00 71.00 86 GLU A CA 1
ATOM 691 C C . GLU A 1 86 ? 16.915 -4.999 -14.587 1.00 71.00 86 GLU A C 1
ATOM 693 O O . GLU A 1 86 ? 16.626 -4.658 -13.434 1.00 71.00 86 GLU A O 1
ATOM 698 N N . PRO A 1 87 ? 18.036 -4.527 -15.188 1.00 71.12 87 PRO A N 1
ATOM 699 C CA . PRO A 1 87 ? 19.008 -3.725 -14.440 1.00 71.12 87 PRO A CA 1
ATOM 700 C C . PRO A 1 87 ? 18.459 -2.357 -14.011 1.00 71.12 87 PRO A C 1
ATOM 702 O O . PRO A 1 87 ? 18.666 -1.959 -12.865 1.00 71.12 87 PRO A O 1
ATOM 705 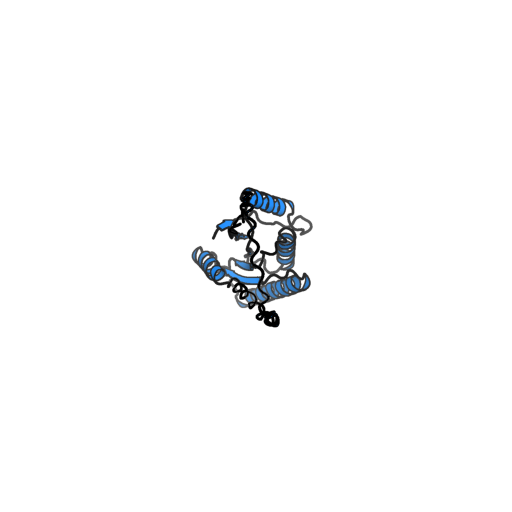N N . ASP A 1 88 ? 17.708 -1.671 -14.877 1.00 74.31 88 ASP A N 1
ATOM 706 C CA . ASP A 1 88 ? 17.138 -0.354 -14.556 1.00 74.31 88 ASP A CA 1
ATOM 707 C C . ASP A 1 88 ? 16.017 -0.471 -13.518 1.00 74.31 88 ASP A C 1
ATOM 709 O O . ASP A 1 88 ? 15.908 0.337 -12.595 1.00 74.31 88 ASP A O 1
ATOM 713 N N . SER A 1 89 ? 15.206 -1.524 -13.631 1.00 75.81 89 SER A N 1
ATOM 714 C CA . SER A 1 89 ? 14.055 -1.734 -12.750 1.00 75.81 89 SER A CA 1
ATOM 715 C C . SER A 1 89 ? 14.465 -2.203 -11.360 1.00 75.81 89 SER A C 1
ATOM 717 O O . SER A 1 89 ? 13.883 -1.758 -10.375 1.00 75.81 89 SER A O 1
ATOM 719 N N . SER A 1 90 ? 15.512 -3.027 -11.255 1.00 80.25 90 SER A N 1
ATOM 720 C CA . SER A 1 90 ? 16.081 -3.419 -9.959 1.00 80.25 90 SER A CA 1
ATOM 721 C C . SER A 1 90 ? 16.699 -2.226 -9.223 1.00 80.25 90 SER A C 1
ATOM 723 O O . SER A 1 90 ? 16.549 -2.106 -8.008 1.00 80.25 90 SER A O 1
ATOM 725 N N . ALA A 1 91 ? 17.361 -1.313 -9.943 1.00 84.56 91 ALA A N 1
ATOM 726 C CA . ALA A 1 91 ? 17.914 -0.097 -9.348 1.00 84.56 91 ALA A CA 1
ATOM 727 C C . ALA A 1 91 ? 16.812 0.862 -8.861 1.00 84.56 91 ALA A C 1
ATOM 729 O O . ALA A 1 91 ? 16.896 1.383 -7.746 1.00 84.56 91 ALA A O 1
ATOM 730 N N . LEU A 1 92 ? 15.761 1.064 -9.666 1.00 82.81 92 LEU A N 1
ATOM 731 C CA . LEU A 1 92 ? 14.600 1.879 -9.289 1.00 82.81 92 LEU A CA 1
ATOM 732 C C . LEU A 1 92 ? 13.847 1.296 -8.094 1.00 82.81 92 LEU A C 1
ATOM 734 O O . LEU A 1 92 ? 13.451 2.034 -7.196 1.00 82.81 92 LEU A O 1
ATOM 738 N N . GLU A 1 93 ? 13.672 -0.020 -8.064 1.00 85.94 93 GLU A N 1
ATOM 739 C CA . GLU A 1 93 ? 13.052 -0.716 -6.944 1.00 85.94 93 GLU A CA 1
ATOM 740 C C . GLU A 1 93 ? 13.877 -0.565 -5.660 1.00 85.94 93 GLU A C 1
ATOM 742 O O . GLU A 1 93 ? 13.318 -0.242 -4.610 1.00 85.94 93 GLU A O 1
ATOM 747 N N . GLY A 1 94 ? 15.200 -0.741 -5.747 1.00 87.25 94 GLY A N 1
ATOM 748 C CA . GLY A 1 94 ? 16.106 -0.497 -4.628 1.00 87.25 94 GLY A CA 1
ATOM 749 C C . GLY A 1 94 ? 15.941 0.918 -4.079 1.00 87.25 94 GLY A C 1
ATOM 750 O O . GLY A 1 94 ? 15.659 1.087 -2.896 1.00 87.25 94 GLY A O 1
ATOM 751 N N . TYR A 1 95 ? 15.995 1.929 -4.952 1.00 87.88 95 TYR A N 1
ATOM 752 C CA . TYR A 1 95 ? 15.777 3.325 -4.565 1.00 87.88 95 TYR A CA 1
ATOM 753 C C . TYR A 1 95 ? 14.407 3.550 -3.909 1.00 87.88 95 TYR A C 1
ATOM 755 O O . TYR A 1 95 ? 14.317 4.203 -2.870 1.00 87.88 95 TYR A O 1
ATOM 763 N N . PHE A 1 96 ? 13.343 2.997 -4.493 1.00 89.06 96 PHE A N 1
ATOM 764 C CA . PHE A 1 96 ? 11.983 3.142 -3.986 1.00 89.06 96 PHE A CA 1
ATOM 765 C C . PHE A 1 96 ? 11.830 2.568 -2.578 1.00 89.06 96 PHE A C 1
ATOM 767 O O . PHE A 1 96 ? 11.315 3.248 -1.688 1.00 89.06 96 PHE A O 1
ATOM 774 N N . TYR A 1 97 ? 12.290 1.335 -2.359 1.00 89.56 97 TYR A N 1
ATOM 775 C CA . TYR A 1 97 ? 12.149 0.700 -1.057 1.00 89.56 97 TYR A CA 1
ATOM 776 C C . TYR A 1 97 ? 13.121 1.240 -0.012 1.00 89.56 97 TYR A C 1
ATOM 778 O O . TYR A 1 97 ? 12.749 1.328 1.154 1.00 89.56 97 TYR A O 1
ATOM 786 N N . ASP A 1 98 ? 14.331 1.636 -0.404 1.00 89.62 98 ASP A N 1
ATOM 787 C CA . ASP A 1 98 ? 15.270 2.284 0.513 1.00 89.62 98 ASP A CA 1
ATOM 788 C C . ASP A 1 98 ? 14.732 3.642 0.977 1.00 89.62 98 ASP A C 1
ATOM 790 O O . ASP A 1 98 ? 14.870 3.999 2.150 1.00 89.62 98 ASP A O 1
ATOM 794 N N . HIS A 1 99 ? 14.069 4.383 0.082 1.00 87.88 99 HIS A N 1
ATOM 795 C CA . HIS A 1 99 ? 13.370 5.617 0.437 1.00 87.88 99 HIS A CA 1
ATOM 796 C C . HIS A 1 99 ? 12.172 5.344 1.352 1.00 87.88 99 HIS A C 1
ATOM 798 O O . HIS A 1 99 ? 12.046 5.986 2.391 1.00 87.88 99 HIS A O 1
ATOM 804 N N . LEU A 1 100 ? 11.330 4.358 1.022 1.00 86.75 100 LEU A N 1
ATOM 805 C CA . LEU A 1 100 ? 10.201 3.955 1.870 1.00 86.75 100 LEU A CA 1
ATOM 806 C C . LEU A 1 100 ? 10.643 3.564 3.278 1.00 86.75 100 LEU A C 1
ATOM 808 O O . LEU A 1 100 ? 10.068 4.058 4.244 1.00 86.75 100 LEU A O 1
ATOM 812 N N . ASP A 1 101 ? 11.650 2.701 3.406 1.00 86.88 101 ASP A N 1
ATOM 813 C CA . ASP A 1 101 ? 12.125 2.238 4.708 1.00 86.88 101 ASP A CA 1
ATOM 814 C C . ASP A 1 101 ? 12.721 3.391 5.513 1.00 86.88 101 ASP A C 1
ATOM 816 O O . ASP A 1 101 ? 12.423 3.526 6.701 1.00 86.88 101 ASP A O 1
ATOM 820 N N . ARG A 1 102 ? 13.507 4.267 4.873 1.00 86.81 102 ARG A N 1
ATOM 821 C CA . ARG A 1 102 ? 14.068 5.455 5.526 1.00 86.81 102 ARG A CA 1
ATOM 822 C C . ARG A 1 102 ? 12.972 6.362 6.076 1.00 86.81 102 ARG A C 1
ATOM 824 O O . ARG A 1 102 ? 13.034 6.738 7.245 1.00 86.81 102 ARG A O 1
ATOM 831 N N . GLU A 1 103 ? 11.982 6.699 5.257 1.00 84.56 103 GLU A N 1
ATOM 832 C CA . GLU A 1 103 ? 10.898 7.599 5.657 1.00 84.56 103 GLU A CA 1
ATOM 833 C C . GLU A 1 103 ? 9.979 6.947 6.697 1.00 84.56 103 GLU A C 1
ATOM 835 O O . GLU A 1 103 ? 9.603 7.584 7.680 1.00 84.56 103 GLU A O 1
ATOM 840 N N . CYS A 1 104 ? 9.674 5.653 6.561 1.00 78.19 104 CYS A N 1
ATOM 841 C CA . CYS A 1 104 ? 8.821 4.954 7.520 1.00 78.19 104 CYS A CA 1
ATOM 842 C C . CYS A 1 104 ? 9.488 4.781 8.892 1.00 78.19 104 CYS A C 1
ATOM 844 O O . CYS A 1 104 ? 8.810 4.878 9.922 1.00 78.19 104 CYS A O 1
ATOM 846 N N . LEU A 1 105 ? 10.811 4.573 8.920 1.00 75.31 105 LEU A N 1
ATOM 847 C CA . LEU A 1 105 ? 11.607 4.600 10.148 1.00 75.31 105 LEU A CA 1
ATOM 848 C C . LEU A 1 105 ? 11.646 6.008 10.752 1.00 75.31 105 LEU A C 1
ATOM 850 O O . LEU A 1 105 ? 11.417 6.156 11.953 1.00 75.31 105 LEU A O 1
ATOM 854 N N . ALA A 1 106 ? 11.883 7.041 9.936 1.00 76.19 106 ALA A N 1
ATOM 855 C CA . ALA A 1 106 ? 11.947 8.429 10.394 1.00 76.19 106 ALA A CA 1
ATOM 856 C C . ALA A 1 106 ? 10.616 8.899 11.000 1.00 76.19 106 ALA A C 1
ATOM 858 O O . ALA A 1 106 ? 10.595 9.533 12.055 1.00 76.19 106 ALA A O 1
ATOM 859 N N . HIS A 1 107 ? 9.497 8.518 10.387 1.00 71.94 107 HIS A N 1
ATOM 860 C CA . HIS A 1 107 ? 8.155 8.864 10.852 1.00 71.94 107 HIS A CA 1
ATOM 861 C C . HIS A 1 107 ? 7.688 8.015 12.045 1.00 71.94 107 HIS A C 1
ATOM 863 O O . HIS A 1 107 ? 6.569 8.190 12.526 1.00 71.94 107 HIS A O 1
ATOM 869 N N . SER A 1 108 ? 8.542 7.118 12.564 1.00 62.28 108 SER A N 1
ATOM 870 C CA . SER A 1 108 ? 8.241 6.255 13.713 1.00 62.28 108 SER A CA 1
ATOM 871 C C . SER A 1 108 ? 6.921 5.497 13.552 1.00 62.28 108 SER A C 1
ATOM 873 O O . SER A 1 108 ? 6.191 5.287 14.521 1.00 62.28 108 SER A O 1
ATOM 875 N N . LEU A 1 109 ? 6.607 5.065 12.325 1.00 69.56 109 LEU A N 1
ATOM 876 C CA . LEU A 1 109 ? 5.334 4.403 12.033 1.00 69.56 109 LEU A CA 1
ATOM 877 C C . LEU A 1 109 ? 5.209 3.048 12.749 1.00 69.56 109 LEU A C 1
ATOM 879 O O . LEU A 1 109 ? 4.116 2.494 12.816 1.00 69.56 109 LEU A O 1
ATOM 883 N N . GLY A 1 110 ? 6.305 2.516 13.312 1.00 72.50 110 GLY A N 1
ATOM 884 C CA . GLY A 1 110 ? 6.308 1.310 14.150 1.00 72.50 110 GLY A CA 1
ATOM 885 C C . GLY A 1 110 ? 5.854 0.046 13.415 1.00 72.50 110 GLY A C 1
ATOM 886 O O . GLY A 1 110 ? 5.586 -0.974 14.047 1.00 72.50 110 GLY A O 1
ATOM 887 N N . VAL A 1 111 ? 5.747 0.119 12.088 1.00 77.44 111 VAL A N 1
ATOM 888 C CA . VAL A 1 111 ? 5.274 -0.951 11.216 1.00 77.44 111 VAL A CA 1
ATOM 889 C C . VAL A 1 111 ? 6.448 -1.618 10.525 1.00 77.44 111 VAL A C 1
ATOM 891 O O . VAL A 1 111 ? 7.390 -0.965 10.081 1.00 77.44 111 VAL A O 1
ATOM 894 N N . ARG A 1 112 ? 6.370 -2.942 10.406 1.00 78.50 112 ARG A N 1
ATOM 895 C CA . ARG A 1 112 ? 7.288 -3.710 9.572 1.00 78.50 112 ARG A CA 1
ATOM 896 C C . ARG A 1 112 ? 6.730 -3.741 8.155 1.00 78.50 112 ARG A C 1
ATOM 898 O O . ARG A 1 112 ? 5.630 -4.257 7.949 1.00 78.50 112 ARG A O 1
ATOM 905 N N . ILE A 1 113 ? 7.496 -3.214 7.205 1.00 86.12 113 ILE A N 1
ATOM 906 C CA . ILE A 1 113 ? 7.178 -3.304 5.781 1.00 86.12 113 ILE A CA 1
ATOM 907 C C . ILE A 1 113 ? 7.752 -4.608 5.234 1.00 86.12 113 ILE A C 1
ATOM 909 O O . ILE A 1 113 ? 8.928 -4.919 5.420 1.00 86.12 113 ILE A O 1
ATOM 913 N N . GLN A 1 114 ? 6.909 -5.390 4.572 1.00 89.38 114 GLN A N 1
ATOM 914 C CA . GLN A 1 114 ? 7.333 -6.492 3.719 1.00 89.38 114 GLN A CA 1
ATOM 915 C C . GLN A 1 114 ? 7.279 -6.034 2.269 1.00 89.38 114 GLN A C 1
ATOM 917 O O . GLN A 1 114 ? 6.364 -5.320 1.868 1.00 89.38 114 GLN A O 1
ATOM 922 N N . ARG A 1 115 ? 8.266 -6.443 1.484 1.00 91.62 115 ARG A N 1
ATOM 923 C CA . ARG A 1 115 ? 8.377 -6.098 0.069 1.00 91.62 115 ARG A CA 1
ATOM 924 C C . ARG A 1 115 ? 7.949 -7.315 -0.744 1.00 91.62 115 ARG A C 1
ATOM 926 O O . ARG A 1 115 ? 8.320 -8.434 -0.391 1.00 91.62 115 ARG A O 1
ATOM 933 N N . ALA A 1 116 ? 7.181 -7.114 -1.805 1.00 91.88 116 ALA A N 1
ATOM 934 C CA . ALA A 1 116 ? 6.785 -8.192 -2.703 1.00 91.88 116 ALA A CA 1
ATOM 935 C C . ALA A 1 116 ? 6.840 -7.737 -4.161 1.00 91.88 116 ALA A C 1
ATOM 937 O O . ALA A 1 116 ? 6.525 -6.592 -4.475 1.00 91.88 116 ALA A O 1
ATOM 938 N N . ARG A 1 117 ? 7.202 -8.656 -5.055 1.00 92.06 117 ARG A N 1
ATOM 939 C CA . ARG A 1 117 ? 7.119 -8.463 -6.503 1.00 92.06 117 ARG A CA 1
ATOM 940 C C . ARG A 1 117 ? 5.976 -9.313 -7.040 1.00 92.06 117 ARG A C 1
ATOM 942 O O . ARG A 1 117 ? 5.979 -10.527 -6.859 1.00 92.06 117 ARG A O 1
ATOM 949 N N . LEU A 1 118 ? 5.013 -8.680 -7.695 1.00 93.12 118 LEU A N 1
ATOM 950 C CA . LEU A 1 118 ? 3.853 -9.331 -8.289 1.00 93.12 118 LEU A CA 1
ATOM 951 C C . LEU A 1 118 ? 3.914 -9.267 -9.813 1.00 93.12 118 LEU A C 1
ATOM 953 O O . LEU A 1 118 ? 4.085 -8.202 -10.413 1.00 93.12 118 LEU A O 1
ATOM 957 N N . ARG A 1 119 ? 3.725 -10.431 -10.432 1.00 91.88 119 ARG A N 1
ATOM 958 C CA . ARG A 1 119 ? 3.419 -10.548 -11.860 1.00 91.88 119 ARG A CA 1
ATOM 959 C C . ARG A 1 119 ? 1.936 -10.261 -12.082 1.00 91.88 119 ARG A C 1
ATOM 961 O O . ARG A 1 119 ? 1.140 -10.430 -11.159 1.00 91.88 119 ARG A O 1
ATOM 968 N N . ASP A 1 120 ? 1.570 -9.870 -13.297 1.00 89.38 120 ASP A N 1
ATOM 969 C CA . ASP A 1 120 ? 0.178 -9.713 -13.738 1.00 89.38 120 ASP A CA 1
ATOM 970 C C . ASP A 1 120 ? -0.505 -11.092 -13.908 1.00 89.38 120 ASP A C 1
ATOM 972 O O . ASP A 1 120 ? -0.845 -11.526 -15.008 1.00 89.38 120 ASP A O 1
ATOM 976 N N . SER A 1 121 ? -0.614 -11.853 -12.810 1.00 91.94 121 SER A N 1
ATOM 977 C CA . SER A 1 121 ? -1.260 -13.165 -12.773 1.00 91.94 121 SER A CA 1
ATOM 978 C C . SER A 1 121 ? -2.024 -13.408 -11.470 1.00 91.94 121 SER A C 1
ATOM 980 O O . SER A 1 121 ? -1.671 -12.929 -10.386 1.00 9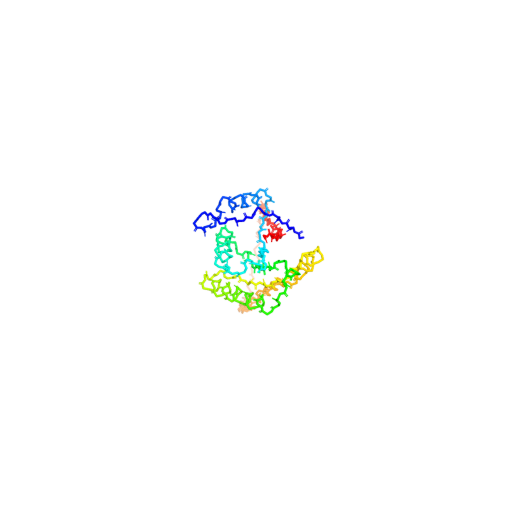1.94 121 SER A O 1
ATOM 982 N N . THR A 1 122 ? -3.094 -14.196 -11.575 1.00 91.69 122 THR A N 1
ATOM 983 C CA . THR A 1 122 ? -3.905 -14.607 -10.424 1.00 91.69 122 THR A CA 1
ATOM 984 C C . THR A 1 122 ? -3.100 -15.459 -9.443 1.00 91.69 122 THR A C 1
ATOM 986 O O . THR A 1 122 ? -3.219 -15.256 -8.238 1.00 91.69 122 THR A O 1
ATOM 989 N N . ASP A 1 123 ? -2.237 -16.345 -9.941 1.00 92.81 123 ASP A N 1
ATOM 990 C CA . ASP A 1 123 ? -1.413 -17.221 -9.099 1.00 92.81 123 ASP A CA 1
ATOM 991 C C . ASP A 1 123 ? -0.441 -16.415 -8.229 1.00 92.81 123 ASP A C 1
ATOM 993 O O . ASP A 1 123 ? -0.394 -16.616 -7.020 1.00 92.81 123 ASP A O 1
ATOM 997 N N . ALA A 1 124 ? 0.228 -15.399 -8.795 1.00 90.50 124 ALA A N 1
ATOM 998 C CA . ALA A 1 124 ? 1.134 -14.536 -8.032 1.00 90.50 124 ALA A CA 1
ATOM 999 C C . ALA A 1 124 ? 0.407 -13.784 -6.902 1.00 90.50 124 ALA A C 1
ATOM 1001 O O . ALA A 1 124 ? 0.971 -13.538 -5.834 1.00 90.50 124 ALA A O 1
ATOM 1002 N N . SER A 1 125 ? -0.862 -13.434 -7.128 1.00 90.56 125 SER A N 1
ATOM 1003 C CA . SER A 1 125 ? -1.701 -12.800 -6.111 1.00 90.56 125 SER A CA 1
ATOM 1004 C C . SER A 1 125 ? -2.025 -13.769 -4.972 1.00 90.56 125 SER A C 1
ATOM 1006 O O . SER A 1 125 ? -1.974 -13.378 -3.808 1.00 90.56 125 SER A O 1
ATOM 1008 N N . TRP A 1 126 ? -2.322 -15.036 -5.276 1.00 90.94 126 TRP A N 1
ATOM 1009 C CA . TRP A 1 126 ? -2.555 -16.062 -4.255 1.00 90.94 126 TRP A CA 1
ATOM 1010 C C . TRP A 1 126 ? -1.294 -16.389 -3.461 1.00 90.94 126 TRP A C 1
ATOM 1012 O O . TRP A 1 126 ? -1.358 -16.393 -2.231 1.00 90.94 126 TRP A O 1
ATOM 1022 N N . ASP A 1 127 ? -0.154 -16.548 -4.135 1.00 91.12 127 ASP A N 1
ATOM 1023 C CA . ASP A 1 127 ? 1.142 -16.794 -3.497 1.00 91.12 127 ASP A CA 1
ATOM 1024 C C . ASP A 1 127 ? 1.469 -15.704 -2.467 1.00 91.12 127 ASP A C 1
ATOM 1026 O O . ASP A 1 127 ? 1.923 -15.982 -1.354 1.00 91.12 127 ASP A O 1
ATOM 1030 N N . LEU A 1 128 ? 1.194 -14.437 -2.796 1.00 90.75 128 LEU A N 1
ATOM 1031 C CA . LEU A 1 128 ? 1.374 -13.329 -1.860 1.00 90.75 128 LEU A CA 1
ATOM 1032 C C . LEU A 1 128 ? 0.513 -13.499 -0.601 1.00 90.75 128 LEU A C 1
ATOM 1034 O O . LEU A 1 128 ? 1.007 -13.340 0.518 1.00 90.75 128 LEU A O 1
ATOM 1038 N N . LEU A 1 129 ? -0.765 -13.837 -0.771 1.00 89.81 129 LEU A N 1
ATOM 1039 C CA . LEU A 1 129 ? -1.697 -14.008 0.344 1.00 89.81 129 LEU A CA 1
ATOM 1040 C C . LEU A 1 129 ? -1.332 -15.209 1.220 1.00 89.81 129 LEU A C 1
ATOM 1042 O O . LEU A 1 129 ? -1.559 -15.165 2.430 1.00 89.81 129 LEU A O 1
ATOM 1046 N N . GLU A 1 130 ? -0.782 -16.274 0.641 1.00 89.00 130 GLU A N 1
ATOM 1047 C CA . GLU A 1 130 ? -0.294 -17.435 1.388 1.00 89.00 130 GLU A CA 1
ATOM 1048 C C . GLU A 1 130 ? 0.948 -17.091 2.212 1.00 89.00 130 GLU A C 1
ATOM 1050 O O . GLU A 1 130 ? 0.994 -17.397 3.406 1.00 89.00 130 GLU A O 1
ATOM 1055 N N . ASN A 1 131 ? 1.890 -16.347 1.631 1.00 85.12 131 ASN A N 1
ATOM 1056 C CA . ASN A 1 131 ? 3.094 -15.886 2.326 1.00 85.12 131 ASN A CA 1
ATOM 1057 C C . ASN A 1 131 ? 2.783 -14.926 3.487 1.00 85.12 131 ASN A C 1
ATOM 1059 O O . ASN A 1 131 ? 3.459 -14.942 4.516 1.00 85.12 131 ASN A O 1
ATOM 1063 N N . MET A 1 132 ? 1.710 -14.138 3.382 1.00 80.62 132 MET A N 1
ATOM 1064 C CA . MET A 1 132 ? 1.247 -13.272 4.475 1.00 80.62 132 MET A CA 1
ATOM 1065 C C . MET A 1 132 ? 0.696 -14.040 5.679 1.00 80.62 132 MET A C 1
ATOM 1067 O O . MET A 1 132 ? 0.704 -13.513 6.793 1.00 80.62 132 MET A O 1
ATOM 1071 N N . ARG A 1 133 ? 0.207 -15.276 5.498 1.00 68.12 133 ARG A N 1
ATOM 1072 C CA . ARG A 1 133 ? -0.370 -16.070 6.600 1.00 68.12 133 ARG A CA 1
ATOM 1073 C C . ARG A 1 133 ? 0.677 -16.548 7.605 1.00 68.12 133 ARG A C 1
ATOM 1075 O O . ARG A 1 133 ? 0.303 -16.893 8.722 1.00 68.12 133 ARG A O 1
ATOM 1082 N N . TYR A 1 134 ? 1.954 -16.538 7.226 1.00 56.91 134 TYR A N 1
ATOM 1083 C CA . TYR A 1 134 ? 3.064 -17.027 8.043 1.00 56.91 134 TYR A CA 1
ATOM 1084 C C . TYR A 1 134 ? 3.738 -15.968 8.914 1.00 56.91 134 TYR A C 1
ATOM 1086 O O . TYR A 1 134 ? 4.708 -16.277 9.604 1.00 56.91 134 TYR A O 1
ATOM 1094 N N . VAL A 1 135 ? 3.246 -14.725 8.931 1.00 54.34 135 VAL A N 1
ATOM 1095 C CA . VAL A 1 135 ? 3.784 -13.731 9.863 1.00 54.34 135 VAL A CA 1
ATOM 1096 C C . VAL A 1 135 ? 3.282 -14.075 11.259 1.00 54.34 135 VAL A C 1
ATOM 1098 O O . VAL A 1 135 ? 2.153 -13.746 11.619 1.00 54.34 135 VAL A O 1
ATOM 1101 N N . GLU A 1 136 ? 4.116 -14.800 12.005 1.00 49.81 136 GLU A N 1
ATOM 1102 C CA . GLU A 1 136 ? 3.866 -15.239 13.373 1.00 49.81 136 GLU A CA 1
ATOM 1103 C C . GLU A 1 136 ? 3.229 -14.103 14.173 1.00 49.81 136 GLU A C 1
ATOM 1105 O O . GLU A 1 136 ? 3.826 -13.045 14.395 1.00 49.81 136 GLU A O 1
ATOM 1110 N N . THR A 1 137 ? 1.986 -14.309 14.618 1.00 50.59 137 THR A N 1
ATOM 1111 C CA . THR A 1 137 ? 1.507 -13.583 15.792 1.00 50.59 137 THR A CA 1
ATOM 1112 C C . THR A 1 137 ? 2.558 -13.820 16.865 1.00 50.59 137 THR A C 1
ATOM 1114 O O . THR A 1 137 ? 2.773 -14.996 17.165 1.00 50.59 137 THR A O 1
ATOM 1117 N N . PRO A 1 138 ? 3.220 -12.775 17.405 1.00 52.94 138 PRO A N 1
ATOM 1118 C CA . PRO A 1 138 ? 4.190 -12.972 18.468 1.00 52.94 138 PRO A CA 1
ATOM 1119 C C . PRO A 1 138 ? 3.507 -13.827 19.518 1.00 52.94 138 PRO A C 1
ATOM 1121 O O . PRO A 1 138 ? 2.388 -13.496 19.934 1.00 52.94 138 PRO A O 1
ATOM 1124 N N . GLU A 1 139 ? 4.126 -14.969 19.815 1.00 54.62 139 GLU A N 1
ATOM 1125 C CA . GLU A 1 139 ? 3.603 -15.930 20.770 1.00 54.62 139 GLU A CA 1
ATOM 1126 C C . GLU A 1 139 ? 3.137 -15.138 21.998 1.00 54.62 139 GLU A C 1
ATOM 1128 O O . GLU A 1 139 ? 3.889 -14.272 22.472 1.00 54.62 139 GLU A O 1
ATOM 1133 N N . PRO A 1 140 ? 1.869 -15.294 22.432 1.00 65.88 140 PRO A N 1
ATOM 1134 C CA . PRO A 1 140 ? 1.368 -14.545 23.571 1.00 65.88 140 PRO A CA 1
ATOM 1135 C C . PRO A 1 140 ? 2.368 -14.735 24.701 1.00 65.88 140 PRO A C 1
ATOM 1137 O O . PRO A 1 140 ? 2.715 -15.872 25.016 1.00 65.88 140 PRO A O 1
ATOM 1140 N N . SER A 1 141 ? 2.881 -13.622 25.237 1.00 70.88 141 SER A N 1
ATOM 1141 C CA . SER A 1 141 ? 3.909 -13.668 26.272 1.00 70.88 141 SER A CA 1
ATOM 1142 C C . SER A 1 141 ? 3.481 -14.685 27.326 1.00 70.88 141 SER A C 1
ATOM 1144 O O . SER A 1 141 ? 2.306 -14.649 27.720 1.00 70.88 141 SER A O 1
ATOM 1146 N N . PRO A 1 142 ? 4.374 -15.604 27.739 1.00 81.06 142 PRO A N 1
ATOM 1147 C CA . PRO A 1 142 ? 4.010 -16.624 28.704 1.00 81.06 142 PRO A CA 1
ATOM 1148 C C . PRO A 1 142 ? 3.363 -15.931 29.906 1.00 81.06 142 PRO A C 1
ATOM 1150 O O . PRO A 1 142 ? 3.797 -14.829 30.275 1.00 81.06 142 PRO A O 1
ATOM 1153 N N . PRO A 1 143 ? 2.291 -16.512 30.475 1.00 85.81 143 PRO A N 1
ATOM 1154 C CA . PRO A 1 143 ? 1.629 -15.911 31.619 1.00 85.81 143 PRO A CA 1
ATOM 1155 C C . PRO A 1 143 ? 2.688 -15.588 32.680 1.00 85.81 143 PRO A C 1
ATOM 1157 O O . PRO A 1 143 ? 3.627 -16.374 32.847 1.00 85.81 143 PRO A O 1
ATOM 1160 N N . PRO A 1 144 ? 2.586 -14.432 33.361 1.00 86.69 144 PRO A N 1
ATOM 1161 C CA . PRO A 1 144 ? 3.552 -14.075 34.388 1.00 86.69 144 PRO A CA 1
ATOM 1162 C C . PRO A 1 144 ? 3.675 -15.239 35.371 1.00 86.69 144 PRO A C 1
ATOM 1164 O O . PRO A 1 144 ? 2.657 -15.808 35.779 1.00 86.69 144 PRO A O 1
ATOM 1167 N N . SER A 1 145 ? 4.912 -15.613 35.712 1.00 91.06 145 SER A N 1
ATOM 1168 C CA . SER A 1 145 ? 5.165 -16.675 36.685 1.00 91.06 145 SER A CA 1
ATOM 1169 C C . SER A 1 145 ? 4.320 -16.427 37.937 1.00 91.06 145 SER A C 1
ATOM 1171 O O . SER A 1 145 ? 4.223 -15.272 38.371 1.00 91.06 145 SER A O 1
ATOM 1173 N N . PRO A 1 146 ? 3.700 -17.469 38.523 1.00 90.12 146 PRO A N 1
ATOM 1174 C CA . PRO A 1 146 ? 2.956 -17.297 39.759 1.00 90.12 146 PRO A CA 1
ATOM 1175 C C . PRO A 1 146 ? 3.870 -16.641 40.804 1.00 90.12 146 PRO A C 1
ATOM 1177 O O . PRO A 1 146 ? 5.068 -16.951 40.845 1.00 90.12 146 PRO A O 1
ATOM 1180 N N . PRO A 1 147 ? 3.343 -15.715 41.625 1.00 89.50 147 PRO A N 1
ATOM 1181 C CA . PRO A 1 147 ? 4.136 -15.108 42.681 1.00 89.50 147 PRO A CA 1
ATOM 1182 C C . PRO A 1 147 ? 4.713 -16.214 43.579 1.00 89.50 147 PRO A C 1
ATOM 1184 O O . PRO A 1 147 ? 4.049 -17.237 43.786 1.00 89.50 147 PRO A O 1
ATOM 1187 N N . PRO A 1 148 ? 5.938 -16.042 44.108 1.00 90.38 148 PRO A N 1
ATOM 1188 C CA . PRO A 1 148 ? 6.499 -17.000 45.049 1.00 90.38 148 PRO A CA 1
ATOM 1189 C C . PRO A 1 148 ? 5.528 -17.189 46.225 1.00 90.38 148 PRO A C 1
ATOM 1191 O O . PRO A 1 148 ? 4.861 -16.224 46.619 1.00 90.38 148 PRO A O 1
ATOM 1194 N N . PRO A 1 149 ? 5.423 -18.410 46.783 1.00 86.94 149 PRO A N 1
ATOM 1195 C CA . PRO A 1 149 ? 4.559 -18.655 47.927 1.00 86.94 149 PRO A CA 1
ATOM 1196 C C . PRO A 1 149 ? 4.912 -17.662 49.035 1.00 86.94 149 PRO A C 1
ATOM 1198 O O . PRO A 1 149 ? 6.087 -17.492 49.372 1.00 86.94 149 PRO A O 1
ATOM 1201 N N . SER A 1 150 ? 3.900 -16.974 49.572 1.00 86.75 150 SER A N 1
ATOM 1202 C CA . SER A 1 150 ? 4.102 -16.094 50.719 1.00 86.75 150 SER A CA 1
ATOM 1203 C C . SER A 1 150 ? 4.770 -16.893 51.842 1.00 86.75 150 SER A C 1
ATOM 1205 O O . SER A 1 150 ? 4.379 -18.045 52.059 1.00 86.75 150 SER A O 1
ATOM 1207 N N . PRO A 1 151 ? 5.762 -16.318 52.550 1.00 84.69 151 PRO A N 1
ATOM 1208 C CA . PRO A 1 151 ? 6.347 -16.956 53.719 1.00 84.69 151 PRO A CA 1
ATOM 1209 C C . PRO A 1 151 ? 5.214 -17.412 54.629 1.00 84.69 151 PRO A C 1
ATOM 1211 O O . PRO A 1 151 ? 4.341 -16.605 54.959 1.00 84.69 151 PRO A O 1
ATOM 1214 N N . ALA A 1 152 ? 5.198 -18.703 54.970 1.00 78.44 152 ALA A N 1
ATOM 1215 C CA . ALA A 1 152 ? 4.209 -19.246 55.883 1.00 78.44 152 ALA A CA 1
ATOM 1216 C C . ALA A 1 152 ? 4.196 -18.353 57.125 1.00 78.44 152 ALA A C 1
ATOM 1218 O O . ALA A 1 152 ? 5.231 -18.186 57.778 1.00 78.44 152 ALA A O 1
ATOM 1219 N N . SER A 1 153 ? 3.053 -17.718 57.399 1.00 79.25 153 SER A N 1
ATOM 1220 C CA . SER A 1 153 ? 2.894 -16.971 58.637 1.00 79.25 153 SER A CA 1
ATOM 1221 C C . SER A 1 153 ? 3.270 -17.912 59.782 1.00 79.25 153 SER A C 1
ATOM 1223 O O . SER A 1 153 ? 2.839 -19.071 59.757 1.00 79.25 153 SER A O 1
ATOM 1225 N N . PRO A 1 154 ? 4.110 -17.472 60.735 1.00 74.94 154 PRO A N 1
ATOM 1226 C CA . PRO A 1 154 ? 4.483 -18.308 61.862 1.00 74.94 154 PRO A CA 1
ATOM 1227 C C . PRO A 1 154 ? 3.205 -18.834 62.510 1.00 74.94 154 PRO A C 1
ATOM 1229 O O . PRO A 1 154 ? 2.287 -18.057 62.788 1.00 74.94 154 PRO A O 1
ATOM 1232 N N . LEU A 1 155 ? 3.133 -20.161 62.666 1.00 69.06 155 LEU A N 1
ATOM 1233 C CA . LEU A 1 155 ? 2.015 -20.815 63.333 1.00 69.06 155 LEU A CA 1
ATOM 1234 C C . LEU A 1 155 ? 1.762 -20.084 64.659 1.00 69.06 155 LEU A C 1
ATOM 1236 O O . LEU A 1 155 ? 2.717 -19.898 65.420 1.00 69.06 155 LEU A O 1
ATOM 1240 N N . PRO A 1 156 ? 0.517 -19.682 64.965 1.00 68.50 156 PRO A N 1
ATOM 1241 C CA . PRO A 1 156 ? 0.202 -19.222 66.302 1.00 68.50 156 PRO A CA 1
ATOM 1242 C C . PRO A 1 156 ? 0.526 -20.362 67.268 1.00 68.50 156 PRO A C 1
ATOM 1244 O O . PRO A 1 156 ? -0.014 -21.463 67.149 1.00 68.50 156 PRO A O 1
ATOM 1247 N N . SER A 1 157 ? 1.451 -20.101 68.193 1.00 67.38 157 SER A N 1
ATOM 1248 C CA . SER A 1 157 ? 1.747 -20.989 69.311 1.00 67.38 157 SER A CA 1
ATOM 1249 C C . SER A 1 157 ? 0.433 -21.360 69.989 1.00 67.38 157 SER A C 1
ATOM 1251 O O . SER A 1 157 ? -0.312 -20.476 70.415 1.00 67.38 157 SER A O 1
ATOM 1253 N N . SER A 1 158 ? 0.131 -22.657 70.034 1.00 63.97 158 SER A N 1
ATOM 1254 C CA . SER A 1 158 ? -1.094 -23.177 70.633 1.00 63.97 158 SER A CA 1
ATOM 1255 C C . SER A 1 158 ? -1.270 -22.619 72.050 1.00 63.97 158 SER A C 1
ATOM 1257 O O . SER A 1 158 ? -0.364 -22.785 72.871 1.00 63.97 158 SER A O 1
ATOM 1259 N N . PRO A 1 159 ? -2.403 -21.971 72.372 1.00 63.75 159 PRO A N 1
ATOM 1260 C CA . PRO A 1 159 ? -2.725 -21.687 73.756 1.00 63.75 159 PRO A CA 1
ATOM 1261 C C . PRO A 1 159 ? -2.994 -23.008 74.483 1.00 63.75 159 PRO A C 1
ATOM 1263 O O . PRO A 1 159 ? -3.614 -23.927 73.942 1.00 63.75 159 PRO A O 1
ATOM 1266 N N . ALA A 1 160 ? -2.475 -23.096 75.706 1.00 62.47 160 ALA A N 1
ATOM 1267 C CA . ALA A 1 160 ? -2.729 -24.190 76.630 1.00 62.47 160 ALA A CA 1
ATOM 1268 C C . ALA A 1 160 ? -4.246 -24.405 76.824 1.00 62.47 160 ALA A C 1
ATOM 1270 O O . ALA A 1 160 ? -5.016 -23.445 76.723 1.00 62.47 160 ALA A O 1
ATOM 1271 N N . PRO A 1 161 ? -4.686 -25.644 77.101 1.00 52.06 161 PRO A N 1
ATOM 1272 C CA . PRO A 1 161 ? -6.096 -25.945 77.276 1.00 52.06 161 PRO A CA 1
ATOM 1273 C C . PRO A 1 161 ? -6.576 -25.313 78.583 1.00 52.06 161 PRO A C 1
ATOM 1275 O O . PRO A 1 161 ? -6.146 -25.735 79.655 1.00 52.06 161 PRO A O 1
ATOM 1278 N N . ASP A 1 162 ? -7.469 -24.330 78.499 1.00 49.88 162 ASP A N 1
ATOM 1279 C CA . ASP A 1 162 ? -8.294 -23.953 79.642 1.00 49.88 162 ASP A CA 1
ATOM 1280 C C . ASP A 1 162 ? -9.737 -24.374 79.376 1.00 49.88 162 ASP A C 1
ATOM 1282 O O . ASP A 1 162 ? -10.331 -24.086 78.332 1.00 49.88 162 ASP A O 1
ATOM 1286 N N . GLY A 1 163 ? -10.244 -25.172 80.307 1.00 58.56 163 GLY A N 1
ATOM 1287 C CA . GLY A 1 163 ? -11.544 -25.801 80.238 1.00 58.56 163 GLY A CA 1
ATOM 1288 C C . GLY A 1 163 ? -12.626 -24.797 80.590 1.00 58.56 163 GLY A C 1
ATOM 1289 O O . GLY A 1 163 ? -12.710 -24.330 81.718 1.00 58.56 163 GLY A O 1
ATOM 1290 N N . SER A 1 164 ? -13.514 -24.523 79.642 1.00 56.09 164 SER A N 1
ATOM 1291 C CA . SER A 1 164 ? -14.779 -23.859 79.932 1.00 56.09 164 SER A CA 1
ATOM 1292 C C . SER A 1 164 ? -15.791 -24.207 78.848 1.00 56.09 164 SER A C 1
ATOM 1294 O O . SER A 1 164 ? -15.792 -23.652 77.750 1.00 56.09 164 SER A O 1
ATOM 1296 N N . TRP A 1 165 ? -16.634 -25.192 79.153 1.00 48.84 165 TRP A N 1
ATOM 1297 C CA . TRP A 1 165 ? -17.837 -25.487 78.389 1.00 48.84 165 TRP A CA 1
ATOM 1298 C C . TRP A 1 165 ? -18.913 -24.473 78.778 1.00 48.84 165 TRP A C 1
ATOM 1300 O O . TRP A 1 165 ? -19.419 -24.518 79.897 1.00 48.84 165 TRP A O 1
ATOM 1310 N N . VAL A 1 166 ? -19.306 -23.597 77.853 1.00 52.72 166 VAL A N 1
ATOM 1311 C CA . VAL A 1 166 ? -20.566 -22.852 77.959 1.00 52.72 166 VAL A CA 1
ATOM 1312 C C . VAL A 1 166 ? -21.364 -23.049 76.677 1.00 52.72 166 VAL A C 1
ATOM 1314 O O . VAL A 1 166 ? -20.974 -22.632 75.589 1.00 52.72 166 VAL A O 1
ATOM 1317 N N . LEU A 1 167 ? -22.489 -23.739 76.854 1.00 49.97 167 LEU A N 1
ATOM 1318 C CA . LEU A 1 167 ? -23.566 -23.947 75.898 1.00 49.97 167 LEU A CA 1
ATOM 1319 C C . LEU A 1 167 ? -24.216 -22.596 75.559 1.00 49.97 167 LEU A C 1
ATOM 1321 O O . LEU A 1 167 ? -24.632 -21.871 76.461 1.00 49.97 167 LEU A O 1
ATOM 1325 N N . GLY A 1 168 ? -24.358 -22.279 74.275 1.00 47.66 168 GLY A N 1
ATOM 1326 C CA . GLY A 1 168 ? -25.044 -21.066 73.835 1.00 47.66 168 GLY A CA 1
ATOM 1327 C C . GLY A 1 168 ? -25.478 -21.159 72.382 1.00 47.66 168 GLY A C 1
ATOM 1328 O O . GLY A 1 168 ? -24.778 -20.692 71.491 1.00 47.66 168 GLY A O 1
ATOM 1329 N N . SER A 1 169 ? -26.633 -21.781 72.157 1.00 55.22 169 SER A N 1
ATOM 1330 C CA . SER A 1 169 ? -27.342 -21.804 70.880 1.00 55.22 169 SER A CA 1
ATOM 1331 C C . SER A 1 169 ? -27.633 -20.388 70.387 1.00 55.22 169 SER A C 1
ATOM 1333 O O . SER A 1 169 ? -28.186 -19.577 71.135 1.00 55.22 169 SER A O 1
ATOM 1335 N N . ARG A 1 170 ? -27.356 -20.108 69.109 1.00 53.72 170 ARG A N 1
ATOM 1336 C CA . ARG A 1 170 ? -28.112 -19.092 68.375 1.00 53.72 170 ARG A CA 1
ATOM 1337 C C . ARG A 1 170 ? -28.090 -19.353 66.875 1.00 53.72 170 ARG A C 1
ATOM 1339 O O . ARG A 1 170 ? -27.085 -19.140 66.203 1.00 53.72 170 ARG A O 1
ATOM 1346 N N . ASP A 1 171 ? -29.241 -19.798 66.396 1.00 52.25 171 ASP A N 1
ATOM 1347 C CA . ASP A 1 171 ? -29.663 -19.714 65.007 1.00 52.25 171 ASP A CA 1
ATOM 1348 C C . ASP A 1 171 ? -29.708 -18.243 64.564 1.00 52.25 171 ASP A C 1
ATOM 1350 O O . ASP A 1 171 ? -30.053 -17.367 65.362 1.00 52.25 171 ASP A O 1
ATOM 1354 N N . CYS A 1 172 ? -29.367 -17.971 63.304 1.00 49.62 172 CYS A N 1
ATOM 1355 C CA . CYS A 1 172 ? -30.255 -17.249 62.390 1.00 49.62 172 CYS A CA 1
ATOM 1356 C C . CYS A 1 172 ? -29.628 -17.103 60.999 1.00 49.62 172 CYS A C 1
ATOM 1358 O O . CYS A 1 172 ? -28.478 -16.705 60.823 1.00 49.62 172 CYS A O 1
ATOM 1360 N N . GLU A 1 173 ? -30.470 -17.438 60.032 1.00 46.50 173 GLU A N 1
ATOM 1361 C CA . GLU A 1 173 ? -30.334 -17.364 58.588 1.00 46.50 173 GLU A CA 1
ATOM 1362 C C . GLU A 1 173 ? -29.876 -16.000 58.057 1.00 46.50 173 GLU A C 1
ATO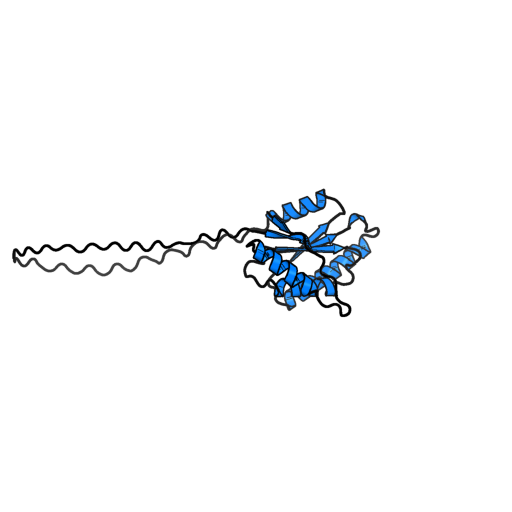M 1364 O O . GLU A 1 173 ? -30.190 -14.943 58.601 1.00 46.50 173 GLU A O 1
ATOM 1369 N N . GLY A 1 174 ? -29.200 -16.033 56.907 1.00 42.84 174 GLY A N 1
ATOM 1370 C CA . GLY A 1 174 ? -28.814 -14.833 56.174 1.00 42.84 174 GLY A CA 1
ATOM 1371 C C . GLY A 1 174 ? -28.283 -15.140 54.781 1.00 42.84 174 GLY A C 1
ATOM 1372 O O . GLY A 1 174 ? -27.148 -14.806 54.459 1.00 42.84 174 GLY A O 1
ATOM 1373 N N . SER A 1 175 ? -29.103 -15.804 53.964 1.00 55.53 175 SER A N 1
ATOM 1374 C CA . SER A 1 175 ? -28.914 -15.914 52.515 1.00 55.53 175 SER A CA 1
ATOM 1375 C C . SER A 1 175 ? -28.775 -14.538 51.865 1.00 55.53 175 SER A C 1
ATOM 1377 O O . SER A 1 175 ? -29.638 -13.686 52.058 1.00 55.53 175 SER A O 1
ATOM 1379 N N . SER A 1 176 ? -27.768 -14.364 51.006 1.00 48.91 176 SER A N 1
ATOM 1380 C CA . SER A 1 176 ? -27.868 -13.582 49.763 1.00 48.91 176 SER A CA 1
ATOM 1381 C C . SER A 1 176 ? -26.661 -13.866 48.867 1.00 48.91 176 SER A C 1
ATOM 1383 O O . SER A 1 176 ? -25.605 -13.250 48.986 1.00 48.91 176 SER A O 1
ATOM 1385 N N . SER A 1 177 ? -26.833 -14.823 47.951 1.00 47.19 177 SER A N 1
ATOM 1386 C CA . SER A 1 177 ? -25.980 -14.971 46.771 1.00 47.19 177 SER A CA 1
ATOM 1387 C C . SER A 1 177 ? -26.318 -13.864 45.775 1.00 47.19 177 SER A C 1
ATOM 1389 O O . SER A 1 177 ? -27.354 -13.918 45.118 1.00 47.19 177 SER A O 1
ATOM 1391 N N . ALA A 1 178 ? -25.435 -12.879 45.637 1.00 45.03 178 ALA A N 1
ATOM 1392 C CA . ALA A 1 178 ? -25.403 -11.998 44.477 1.00 45.03 178 ALA A CA 1
ATOM 1393 C C . ALA A 1 178 ? -24.247 -12.446 43.574 1.00 45.03 178 ALA A C 1
ATOM 1395 O O . ALA A 1 178 ? -23.121 -11.962 43.668 1.00 45.03 178 ALA A O 1
ATOM 1396 N N . THR A 1 179 ? -24.522 -13.430 42.719 1.00 39.62 179 THR A N 1
ATOM 1397 C CA . THR A 1 179 ? -23.638 -13.806 41.614 1.00 39.62 179 THR A CA 1
ATOM 1398 C C . THR A 1 179 ? -23.749 -12.733 40.536 1.00 39.62 179 THR A C 1
ATOM 1400 O O . THR A 1 179 ? -24.611 -12.791 39.662 1.00 39.62 179 THR A O 1
ATOM 1403 N N . THR A 1 180 ? -22.878 -11.729 40.603 1.00 39.09 180 THR A N 1
ATOM 1404 C CA . THR A 1 180 ? -22.619 -10.832 39.476 1.00 39.09 180 THR A CA 1
ATOM 1405 C C . THR A 1 180 ? -21.985 -11.662 38.365 1.00 39.09 180 THR A C 1
ATOM 1407 O O . THR A 1 180 ? -20.827 -12.064 38.459 1.00 39.09 180 THR A O 1
ATOM 1410 N N . GLN A 1 181 ? -22.767 -11.963 37.327 1.00 42.28 181 GLN A N 1
ATOM 1411 C CA . GLN A 1 181 ? -22.250 -12.496 36.073 1.00 42.28 181 GLN A CA 1
ATOM 1412 C C . GLN A 1 181 ? -21.304 -11.457 35.462 1.00 42.28 181 GLN A C 1
ATOM 1414 O O . GLN A 1 181 ? -21.733 -10.448 34.903 1.00 42.28 181 GLN A O 1
ATOM 1419 N N . ASP A 1 182 ? -20.006 -11.718 35.593 1.00 41.78 182 ASP A N 1
ATOM 1420 C CA . ASP A 1 182 ? -18.947 -11.092 34.811 1.00 41.78 182 ASP A CA 1
ATOM 1421 C C . ASP A 1 182 ? -19.144 -11.518 33.346 1.00 41.78 182 ASP A C 1
ATOM 1423 O O . ASP A 1 182 ? -18.668 -12.564 32.899 1.00 41.78 182 ASP A O 1
ATOM 1427 N N . ILE A 1 183 ? -19.936 -10.741 32.600 1.00 41.38 183 ILE A N 1
ATOM 1428 C CA . ILE A 1 183 ? -20.051 -10.864 31.145 1.00 41.38 183 ILE A CA 1
ATOM 1429 C C . ILE A 1 183 ? -18.745 -10.323 30.563 1.00 41.38 183 ILE A C 1
ATOM 1431 O O . ILE A 1 183 ? -18.664 -9.202 30.054 1.00 41.38 183 ILE A O 1
ATOM 1435 N N . ARG A 1 184 ? -17.704 -11.156 30.609 1.00 36.22 184 ARG A N 1
ATOM 1436 C CA . ARG A 1 184 ? -16.562 -11.034 29.710 1.00 36.22 184 ARG A CA 1
ATOM 1437 C C . ARG A 1 184 ? -17.092 -11.261 28.304 1.00 36.22 184 ARG A C 1
ATOM 1439 O O . ARG A 1 184 ? -17.228 -12.390 27.840 1.00 36.22 184 ARG A O 1
ATOM 1446 N N . LYS A 1 185 ? -17.441 -10.163 27.633 1.00 40.25 185 LYS A N 1
ATOM 1447 C CA . LYS A 1 185 ? -17.584 -10.147 26.182 1.00 40.25 185 LYS A CA 1
ATOM 1448 C C . LYS A 1 185 ? -16.235 -10.553 25.617 1.00 40.25 185 LYS A C 1
ATOM 1450 O O . LYS A 1 185 ? -15.301 -9.758 25.570 1.00 40.25 185 LYS A O 1
ATOM 1455 N N . ASP A 1 186 ? -16.160 -11.812 25.226 1.00 41.22 186 ASP A N 1
ATOM 1456 C CA . ASP A 1 186 ? -15.095 -12.365 24.418 1.00 41.22 186 ASP A CA 1
ATOM 1457 C C . ASP A 1 186 ? -15.188 -11.677 23.045 1.00 41.22 186 ASP A C 1
ATOM 1459 O O . ASP A 1 186 ? -15.893 -12.117 22.132 1.00 41.22 186 ASP A O 1
ATOM 1463 N N . ILE A 1 187 ? -14.576 -10.491 22.931 1.00 39.34 187 ILE A N 1
ATOM 1464 C CA . ILE A 1 187 ? -14.412 -9.784 21.659 1.00 39.34 187 ILE A CA 1
ATOM 1465 C C . ILE A 1 187 ? -13.381 -10.593 20.888 1.00 39.34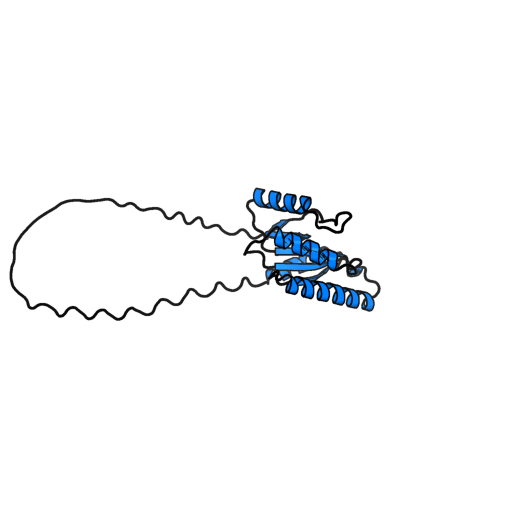 187 ILE A C 1
ATOM 1467 O O . ILE A 1 187 ? -12.180 -10.326 20.904 1.00 39.34 187 ILE A O 1
ATOM 1471 N N . LYS A 1 188 ? -13.877 -11.638 20.230 1.00 36.88 188 LYS A N 1
ATOM 1472 C CA . LYS A 1 188 ? -13.141 -12.432 19.262 1.00 36.88 188 LYS A CA 1
ATOM 1473 C C . LYS A 1 188 ? -12.757 -11.478 18.134 1.00 36.88 188 LYS A C 1
ATOM 1475 O O . LYS A 1 188 ? -13.562 -11.229 17.239 1.00 36.88 188 LYS A O 1
ATOM 1480 N N . SER A 1 189 ? -11.567 -10.881 18.234 1.00 39.72 189 SER A N 1
ATOM 1481 C CA . SER A 1 189 ? -11.028 -9.940 17.253 1.00 39.72 189 SER A CA 1
ATOM 1482 C C . SER A 1 189 ? -11.024 -10.624 15.889 1.00 39.72 189 SER A C 1
ATOM 1484 O O . SER A 1 189 ? -10.252 -11.554 15.633 1.00 39.72 189 SER A O 1
ATOM 1486 N N . ARG A 1 190 ? -11.993 -10.262 15.043 1.00 41.16 190 ARG A N 1
ATOM 1487 C CA . ARG A 1 190 ? -12.152 -10.866 13.725 1.00 41.16 190 ARG A CA 1
ATOM 1488 C C . ARG A 1 190 ? -11.206 -10.165 12.771 1.00 41.16 190 ARG A C 1
ATOM 1490 O O . ARG A 1 190 ? -11.494 -9.058 12.322 1.00 41.16 190 ARG A O 1
ATOM 1497 N N . LYS A 1 191 ? -10.118 -10.861 12.461 1.00 37.34 191 LYS A N 1
ATOM 1498 C CA . LYS A 1 191 ? -9.030 -10.341 11.649 1.00 37.34 191 LYS A CA 1
ATOM 1499 C C . LYS A 1 191 ? -9.433 -10.071 10.182 1.00 37.34 191 LYS A C 1
ATOM 1501 O O . LYS A 1 191 ? -10.073 -10.928 9.559 1.00 37.34 191 LYS A O 1
ATOM 1506 N N . GLY A 1 192 ? -9.070 -8.912 9.633 1.00 39.38 192 GLY A N 1
ATOM 1507 C CA . GLY A 1 192 ? -9.238 -8.476 8.243 1.00 39.38 192 GLY A CA 1
ATOM 1508 C C . GLY A 1 192 ? -7.956 -7.837 7.681 1.00 39.38 192 GLY A C 1
ATOM 1509 O O . GLY A 1 192 ? -7.300 -7.046 8.356 1.00 39.38 192 GLY A O 1
ATOM 1510 N N . LEU A 1 193 ? -7.607 -8.185 6.438 1.00 41.25 193 LEU A N 1
ATOM 1511 C CA . LEU A 1 193 ? -6.442 -7.679 5.699 1.00 41.25 193 LEU A CA 1
ATOM 1512 C C . LEU A 1 193 ? -6.927 -6.870 4.480 1.00 41.25 193 LEU A C 1
ATOM 1514 O O . LEU A 1 193 ? -7.961 -7.201 3.903 1.00 41.25 193 LEU A O 1
ATOM 1518 N N . PHE A 1 194 ? -6.214 -5.814 4.091 1.00 46.91 194 PHE A N 1
ATOM 1519 C CA . PHE A 1 194 ? -6.657 -4.866 3.055 1.00 46.91 194 PHE A CA 1
ATOM 1520 C C . PHE A 1 194 ? -5.806 -4.955 1.809 1.00 46.91 194 PHE A C 1
ATOM 1522 O O . PHE A 1 194 ? -4.601 -5.130 1.929 1.00 46.91 194 PHE A O 1
ATOM 1529 N N . LEU A 1 195 ? -6.433 -4.792 0.647 1.00 38.31 195 LEU A N 1
ATOM 1530 C CA . LEU A 1 195 ? -5.752 -4.605 -0.628 1.00 38.31 195 LEU A CA 1
ATOM 1531 C C . LEU A 1 195 ? -5.872 -3.139 -1.041 1.00 38.31 195 LEU A C 1
ATOM 1533 O O . LEU A 1 195 ? -6.956 -2.555 -1.030 1.00 38.31 195 LEU A O 1
ATOM 1537 N N . TYR A 1 196 ? -4.727 -2.578 -1.372 1.00 45.00 196 TYR A N 1
ATOM 1538 C CA . TYR A 1 196 ? -4.495 -1.325 -2.058 1.00 45.00 196 TYR A CA 1
ATOM 1539 C C . TYR A 1 196 ? -3.533 -1.649 -3.172 1.00 45.00 196 TYR A C 1
ATOM 1541 O O . TYR A 1 196 ? -2.648 -2.461 -2.846 1.00 45.00 196 TYR A O 1
#

Secondary structure (DSSP, 8-state):
--EEE-------TTS---HHHHHHHHHHHHHTT----EEEEEEEGGGTT-HHHHHHHHHHHHHHS--TT--EEEEEEE-GGG-S-HHHHHHHHHHHHHHHHHHHHHTT--PEEEEEE--SSHHHHHHHHHHHTTS----PPPPPPPPPPPPPPPPPPPPP--------------------------------EEE-

InterPro domains:
  IPR027417 P-loop containing nucleoside triphosphate hydrolase [G3DSA:3.40.50.300] (1-110)
  IPR027417 P-loop containing nucleoside triphosphate hydrolase [SSF52540] (2-91)